Protein AF-A0AA36DKZ3-F1 (afdb_monomer_lite)

InterPro domains:
  IPR028082 Periplasmic binding protein-like I [SSF53822] (2-109)

Secondary structure (DSSP, 8-state):
-GGGHHHHHHHHHHHHHHHHHHHHTT--TT-HHHHHHT--SEEE-SSSEEEB-TTS-B--EEEEEEE-TTS-EEEEEEEES-S---GGGGGG--BTTBPPPPSS-TT---HHHHHHHHHHHHHHHHHHSPPPPPHHHHHHHHHHHHHHHHHHHHHHHHHHHHHHHHHH----HHHHHHHHHHHHHHHHHHHHHHHHHTTHHHHHTHHHHHHHTTSS-HHHHHHHHTSPPEEE-TTS-EEEPP--HHHHHHHHHHHHHHHHHHHHHHHHHHHHHHHHHHHHHHHHHHHHHHHHHHHHHHHHHHHHHHHHHHHHHHHHHHHTSS-TTTHHHHHHHHHHHTTS----------PPPPP----PPPPP-------

pLDDT: mean 83.81, std 18.05, range [43.12, 98.31]

Organism: Cylicocyclus nassatus (NCBI:txid53992)

Foldseek 3Di:
DVPCVQVVQLVVQLQVVLQVVCVVVVHDPPPPVSSQQSSQDWTQGPVGTFGADNNRDTQDWDFDWDAALVRDIDGLDTDRPPVPPDCVSLVRPDPNNDRDPDPADPVGCPVVNVVVVVVVVVVVVVVPDPDQDQLVVLVVVLQVLLLLLQQLVLLVVVLVVVVVVLVVDPDALVVSLVVLVVSLVSLVVSLVSLVVSVCSVVSVVSVVVCCVVVSDPPVVSVVVLPPFDWDQYPVRDTDTGDRDPVVSNVSSVVVNVVSVVVSVVSVVSSVVSVVVNVVVVVVVVVVVVVVVVVVVVVVVVVVVVVVVVVVVVVVVVVVVPPDPPCVVVVVVVVVVVVPPDPPPPPPPPPDPDDPPDPPPPPDPDDPPDDD

Sequence (371 aa):
MAQYATQLYDAMMVYAGVLNKTIASNQNIRDGAFLFNRTKDAYPGALANVIEACDGSRIPYFIVTGVGRSAEPKRLIAHTLIPLYDSQNEIQFASNGRPIPMTVPACGFTEVEKESRLRRELRKLKEAIPPLPSPAKLYDQIIEASTMIMITTEIFDQLKEDSSLFYMSNAPYGELERDTQIFELRTGNCKMRLEFLRRLRLLFSKVPVLIATKAMNENAWNARMERPQYYISRDGQRKPLLTDANLLELIINDHLRFIDEFYMTIQQTRAECLTRERAEREARDVRVFNAIQSIQQTMVEVKDTVSKQKITIKSCAAWTQTYPLERQKVCRAVQTTHQAPLKAKTMQTEAPSPPTLPQMPQMPAQPMLFP

Radius of gyration: 41.8 Å; chains: 1; bounding box: 63×73×135 Å

Structure (mmCIF, N/CA/C/O backbone):
data_AF-A0AA36DKZ3-F1
#
_entry.id   AF-A0AA36DKZ3-F1
#
loop_
_atom_site.group_PDB
_atom_site.id
_atom_site.type_symbol
_atom_site.label_atom_id
_atom_site.label_alt_id
_atom_site.label_comp_id
_atom_site.label_asym_id
_atom_site.label_entity_id
_atom_site.label_seq_id
_atom_site.pdbx_PDB_ins_code
_atom_site.Cartn_x
_atom_site.Cartn_y
_atom_site.Cartn_z
_atom_site.occupancy
_atom_site.B_iso_or_equiv
_atom_site.auth_seq_id
_atom_site.auth_comp_id
_atom_site.auth_asym_id
_atom_site.auth_atom_id
_atom_site.pdbx_PDB_model_num
ATOM 1 N N . MET A 1 1 ? -5.253 21.354 -6.146 1.00 53.16 1 MET A N 1
ATOM 2 C CA . MET A 1 1 ? -3.794 21.153 -5.969 1.00 53.16 1 MET A CA 1
ATOM 3 C C . MET A 1 1 ? -2.959 22.443 -6.007 1.00 53.16 1 MET A C 1
ATOM 5 O O . MET A 1 1 ? -1.838 22.408 -5.527 1.00 53.16 1 MET A O 1
ATOM 9 N N . ALA A 1 2 ? -3.470 23.593 -6.478 1.00 68.44 2 ALA A N 1
ATOM 10 C CA . ALA A 1 2 ? -2.679 24.835 -6.582 1.00 68.44 2 ALA A CA 1
ATOM 11 C C . ALA A 1 2 ? -2.233 25.470 -5.242 1.00 68.44 2 ALA A C 1
ATOM 13 O O . ALA A 1 2 ? -1.302 26.268 -5.230 1.00 68.44 2 ALA A O 1
ATOM 14 N N . GLN A 1 3 ? -2.856 25.111 -4.113 1.00 71.62 3 GLN A N 1
ATOM 15 C CA . GLN A 1 3 ? -2.569 25.719 -2.802 1.00 71.62 3 GLN A CA 1
ATOM 16 C C . GLN A 1 3 ? -1.155 25.427 -2.268 1.00 71.62 3 GLN A C 1
ATOM 18 O O . GLN A 1 3 ? -0.645 26.203 -1.468 1.00 71.62 3 GLN A O 1
ATOM 23 N N . TYR A 1 4 ? -0.506 24.353 -2.731 1.00 86.56 4 TYR A N 1
ATOM 24 C CA . TYR A 1 4 ? 0.845 23.970 -2.299 1.00 86.56 4 TYR A CA 1
ATOM 25 C C . TYR A 1 4 ? 1.942 24.360 -3.296 1.00 86.56 4 TYR A C 1
ATOM 27 O O . TYR A 1 4 ? 3.120 24.143 -3.026 1.00 86.56 4 TYR A O 1
ATOM 35 N N . ALA A 1 5 ? 1.583 24.950 -4.441 1.00 90.38 5 ALA A N 1
ATOM 36 C CA . ALA A 1 5 ? 2.547 25.277 -5.492 1.00 90.38 5 ALA A CA 1
ATOM 37 C C . ALA A 1 5 ? 3.617 26.269 -5.007 1.00 90.38 5 ALA A C 1
ATOM 39 O O . ALA A 1 5 ? 4.801 26.086 -5.279 1.00 90.38 5 ALA A O 1
ATOM 40 N N . THR A 1 6 ? 3.217 27.274 -4.224 1.00 90.81 6 THR A N 1
ATOM 41 C CA . THR A 1 6 ? 4.144 28.243 -3.621 1.00 90.81 6 THR A CA 1
ATOM 42 C C . THR A 1 6 ? 5.056 27.596 -2.583 1.00 90.81 6 THR A C 1
ATOM 44 O O . THR A 1 6 ? 6.233 27.923 -2.526 1.00 90.81 6 THR A O 1
ATOM 47 N N . GLN A 1 7 ? 4.555 26.629 -1.809 1.00 91.25 7 GLN A N 1
ATOM 48 C CA . GLN A 1 7 ? 5.365 25.909 -0.822 1.00 91.25 7 GLN A CA 1
ATOM 49 C C . GLN A 1 7 ? 6.414 25.011 -1.485 1.00 91.25 7 GLN A C 1
ATOM 51 O O . GLN A 1 7 ? 7.541 24.933 -1.007 1.00 91.25 7 GLN A O 1
ATOM 56 N N . LEU A 1 8 ? 6.070 24.368 -2.605 1.00 94.19 8 LEU A N 1
ATOM 57 C CA . LEU A 1 8 ? 7.025 23.568 -3.369 1.00 94.19 8 LEU A CA 1
ATOM 58 C C . LEU A 1 8 ? 8.101 24.443 -4.026 1.00 94.19 8 LEU A C 1
ATOM 60 O O . LEU A 1 8 ? 9.275 24.082 -4.005 1.00 94.19 8 LEU A O 1
ATOM 64 N N . TYR A 1 9 ? 7.715 25.602 -4.570 1.00 95.12 9 TYR A N 1
ATOM 65 C CA . TYR A 1 9 ? 8.667 26.593 -5.078 1.00 95.12 9 TYR A CA 1
ATOM 66 C C . TYR A 1 9 ? 9.637 27.047 -3.978 1.00 95.12 9 TYR A C 1
ATOM 68 O O . TYR A 1 9 ? 10.850 27.001 -4.166 1.00 95.12 9 TYR A O 1
ATOM 76 N N . ASP A 1 10 ? 9.105 27.412 -2.810 1.00 96.19 10 ASP A N 1
ATOM 77 C CA . ASP A 1 10 ? 9.889 27.810 -1.639 1.00 96.19 10 ASP A CA 1
ATOM 78 C C . ASP A 1 10 ? 10.892 26.712 -1.233 1.00 96.19 10 ASP A C 1
ATOM 80 O O . ASP A 1 10 ? 12.067 27.004 -1.016 1.00 96.19 10 ASP A O 1
ATOM 84 N N . ALA A 1 11 ? 10.471 25.442 -1.210 1.00 95.94 11 ALA A N 1
ATOM 85 C CA . ALA A 1 11 ? 11.349 24.313 -0.894 1.00 95.94 11 ALA A CA 1
ATOM 86 C C . ALA A 1 11 ? 12.515 24.169 -1.892 1.00 95.94 11 ALA A C 1
ATOM 88 O O . ALA A 1 11 ? 13.646 23.889 -1.492 1.00 95.94 11 ALA A O 1
ATOM 89 N N . MET A 1 12 ? 12.268 24.412 -3.184 1.00 97.19 12 MET A N 1
ATOM 90 C CA . MET A 1 12 ? 13.321 24.404 -4.206 1.00 97.19 12 MET A CA 1
ATOM 91 C C . MET A 1 12 ? 14.310 25.558 -4.018 1.00 97.19 12 MET A C 1
ATOM 93 O O . MET A 1 12 ? 15.514 25.362 -4.187 1.00 97.19 12 MET A O 1
ATOM 97 N N . MET A 1 13 ? 13.832 26.741 -3.617 1.00 97.69 13 MET A N 1
ATOM 98 C CA . MET A 1 13 ? 14.692 27.892 -3.320 1.00 97.69 13 MET A CA 1
ATOM 99 C C . MET A 1 13 ? 15.578 27.650 -2.094 1.00 97.69 13 MET A C 1
ATOM 101 O O . MET A 1 13 ? 16.771 27.964 -2.131 1.00 97.69 13 MET A O 1
ATOM 105 N N . VAL A 1 14 ? 15.027 27.039 -1.039 1.00 97.31 14 VAL A N 1
ATOM 106 C CA . VAL A 1 14 ? 15.800 26.598 0.132 1.00 97.31 14 VAL A CA 1
ATOM 107 C C . VAL A 1 14 ? 16.878 25.605 -0.304 1.00 97.31 14 VAL A C 1
ATOM 109 O O . VAL A 1 14 ? 18.059 25.830 -0.041 1.00 97.31 14 VAL A O 1
ATOM 112 N N . TYR A 1 15 ? 16.504 24.553 -1.042 1.00 97.31 15 TYR A N 1
ATOM 113 C CA . TYR A 1 15 ? 17.450 23.540 -1.518 1.00 97.31 15 TYR A CA 1
ATOM 114 C C . TYR A 1 15 ? 18.581 24.144 -2.362 1.00 97.31 15 TYR A C 1
ATOM 116 O O . TYR A 1 15 ? 19.754 23.873 -2.104 1.00 97.31 15 TYR A O 1
ATOM 124 N N . ALA A 1 16 ? 18.256 25.014 -3.323 1.00 97.50 16 ALA A N 1
ATOM 125 C CA . ALA A 1 16 ? 19.247 25.696 -4.153 1.00 97.50 16 ALA A CA 1
ATOM 126 C C . ALA A 1 16 ? 20.203 26.569 -3.319 1.00 97.50 16 ALA A C 1
ATOM 128 O O . ALA A 1 16 ? 21.415 26.561 -3.551 1.00 97.50 16 ALA A O 1
ATOM 129 N N . GLY A 1 17 ? 19.685 27.282 -2.313 1.00 97.31 17 GLY A N 1
ATOM 130 C CA . GLY A 1 17 ? 20.494 28.085 -1.397 1.00 97.31 17 GLY A CA 1
ATOM 131 C C . GLY A 1 17 ? 21.454 27.241 -0.555 1.00 97.31 17 GLY A C 1
ATOM 132 O O . GLY A 1 17 ? 22.637 27.575 -0.441 1.00 97.31 17 GLY A O 1
ATOM 133 N N . VAL A 1 18 ? 20.977 26.121 -0.007 1.00 97.38 18 VAL A N 1
ATOM 134 C CA . VAL A 1 18 ? 21.800 25.162 0.750 1.00 97.38 18 VAL A CA 1
ATOM 135 C C . VAL A 1 18 ? 22.873 24.536 -0.143 1.00 97.38 18 VAL A C 1
ATOM 137 O O . VAL A 1 18 ? 24.040 24.453 0.256 1.00 97.38 18 VAL A O 1
ATOM 140 N N . LEU A 1 19 ? 22.514 24.142 -1.367 1.00 97.38 19 LEU A N 1
ATOM 141 C CA . LEU A 1 19 ? 23.438 23.549 -2.329 1.00 97.38 19 LEU A CA 1
ATOM 142 C C . LEU A 1 19 ? 24.560 24.527 -2.694 1.00 97.38 19 LEU A C 1
ATOM 144 O O . LEU A 1 19 ? 25.732 24.160 -2.642 1.00 97.38 19 LEU A O 1
ATOM 148 N N . ASN A 1 20 ? 24.222 25.789 -2.970 1.00 97.38 20 ASN A N 1
ATOM 149 C CA . ASN A 1 20 ? 25.205 26.826 -3.282 1.00 97.38 20 ASN A CA 1
ATOM 150 C C . ASN A 1 20 ? 26.205 27.033 -2.128 1.00 97.38 20 ASN A C 1
ATOM 152 O O . ASN A 1 20 ? 27.417 27.034 -2.337 1.00 97.38 20 ASN A O 1
ATOM 156 N N . LYS A 1 21 ? 25.719 27.108 -0.880 1.00 96.44 21 LYS A N 1
ATOM 157 C CA . LYS A 1 21 ? 26.579 27.203 0.316 1.00 96.44 21 LYS A CA 1
ATOM 158 C C . LYS A 1 21 ? 27.481 25.978 0.494 1.00 96.44 21 LYS A C 1
ATOM 160 O O . LYS A 1 21 ? 28.609 26.108 0.972 1.00 96.44 21 LYS A O 1
ATOM 165 N N . THR A 1 22 ? 26.980 24.796 0.146 1.00 96.38 22 THR A N 1
ATOM 166 C CA . THR A 1 22 ? 27.700 23.518 0.260 1.00 96.38 22 THR A CA 1
ATOM 167 C C . THR A 1 22 ? 28.826 23.433 -0.763 1.00 96.38 22 THR A C 1
ATOM 169 O O . THR A 1 22 ? 29.962 23.139 -0.392 1.00 96.38 22 THR A O 1
ATOM 172 N N . ILE A 1 23 ? 28.540 23.799 -2.017 1.00 96.69 23 ILE A N 1
ATOM 173 C CA . ILE A 1 23 ? 29.531 23.890 -3.098 1.00 96.69 23 ILE A CA 1
ATOM 174 C C . ILE A 1 23 ? 30.603 24.929 -2.752 1.00 96.69 23 ILE A C 1
ATOM 176 O O . ILE A 1 23 ? 31.791 24.629 -2.836 1.00 96.69 23 ILE A O 1
ATOM 180 N N . ALA A 1 24 ? 30.208 26.113 -2.273 1.00 96.56 24 ALA A N 1
ATOM 181 C CA . ALA A 1 24 ? 31.145 27.159 -1.855 1.00 96.56 24 ALA A CA 1
ATOM 182 C C . ALA A 1 24 ? 32.057 26.731 -0.689 1.00 96.56 24 ALA A C 1
ATOM 184 O O . ALA A 1 24 ? 33.155 27.257 -0.535 1.00 96.56 24 ALA A O 1
ATOM 185 N N . SER A 1 25 ? 31.621 25.760 0.121 1.00 96.56 25 SER A N 1
ATOM 186 C CA . SER A 1 25 ? 32.412 25.192 1.222 1.00 96.56 25 SER A CA 1
ATOM 187 C C . SER A 1 25 ? 33.242 23.965 0.804 1.00 96.56 25 SER A C 1
ATOM 189 O O . SER A 1 25 ? 33.857 23.339 1.668 1.00 96.56 25 SER A O 1
ATOM 191 N N . ASN A 1 26 ? 33.239 23.600 -0.486 1.00 96.56 26 ASN A N 1
ATOM 192 C CA . ASN A 1 26 ? 33.869 22.401 -1.049 1.00 96.56 26 ASN A CA 1
ATOM 193 C C . ASN A 1 26 ? 33.461 21.096 -0.332 1.00 96.56 26 ASN A C 1
ATOM 195 O O . ASN A 1 26 ? 34.292 20.231 -0.059 1.00 96.56 26 ASN A O 1
ATOM 199 N N . GLN A 1 27 ? 32.181 20.981 0.029 1.00 97.38 27 GLN A N 1
ATOM 200 C CA . GLN A 1 27 ? 31.632 19.815 0.727 1.00 97.38 27 GLN A CA 1
ATOM 201 C C . GLN A 1 27 ? 30.859 18.902 -0.227 1.00 97.38 27 GLN A C 1
ATOM 203 O O . GLN A 1 27 ? 30.389 19.324 -1.286 1.00 97.38 27 GLN A O 1
ATOM 208 N N . ASN A 1 28 ? 30.718 17.629 0.150 1.00 95.62 28 ASN A N 1
ATOM 209 C CA . ASN A 1 28 ? 30.024 16.640 -0.666 1.00 95.62 28 ASN A CA 1
ATOM 210 C C . ASN A 1 28 ? 28.509 16.903 -0.685 1.00 95.62 28 ASN A C 1
ATOM 212 O O . ASN A 1 28 ? 27.829 16.760 0.326 1.00 95.62 28 ASN A O 1
ATOM 216 N N . ILE A 1 29 ? 27.962 17.200 -1.864 1.00 95.19 29 ILE A N 1
ATOM 217 C CA . ILE A 1 29 ? 26.523 17.437 -2.065 1.00 95.19 29 ILE A CA 1
ATOM 218 C C . ILE A 1 29 ? 25.651 16.187 -1.862 1.00 95.19 29 ILE A C 1
ATOM 220 O O . ILE A 1 29 ? 24.429 16.291 -1.844 1.00 95.19 29 ILE A O 1
ATOM 224 N N . ARG A 1 30 ? 26.253 14.996 -1.745 1.00 95.25 30 ARG A N 1
ATOM 225 C CA . ARG A 1 30 ? 25.545 13.746 -1.430 1.00 95.25 30 ARG A CA 1
ATOM 226 C C . ARG A 1 30 ? 25.406 13.497 0.074 1.00 95.25 30 ARG A C 1
ATOM 228 O O . ARG A 1 30 ? 24.706 12.565 0.456 1.00 95.25 30 ARG A O 1
ATOM 235 N N . ASP A 1 31 ? 26.053 14.299 0.919 1.00 96.44 31 ASP A N 1
ATOM 236 C CA . ASP A 1 31 ? 25.903 14.206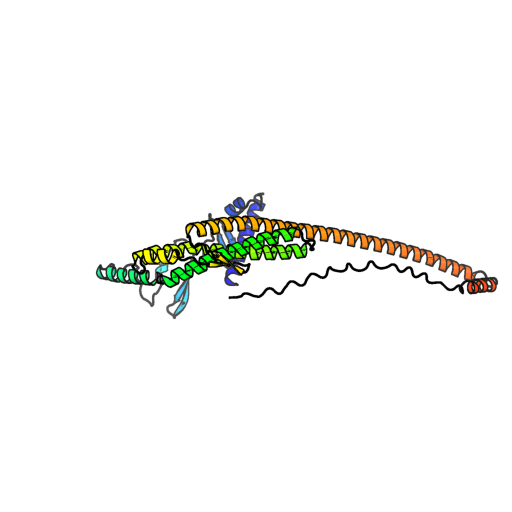 2.371 1.00 96.44 31 ASP A CA 1
ATOM 237 C C . ASP A 1 31 ? 24.611 14.910 2.814 1.00 96.44 31 ASP A C 1
ATOM 239 O O . ASP A 1 31 ? 24.567 16.121 3.050 1.00 96.44 31 ASP A O 1
ATOM 243 N N . GLY A 1 32 ? 23.529 14.134 2.904 1.00 94.62 32 GLY A N 1
ATOM 244 C CA . GLY A 1 32 ? 22.217 14.642 3.300 1.00 94.62 32 GLY A CA 1
ATOM 245 C C . GLY A 1 32 ? 22.192 15.248 4.707 1.00 94.62 32 GLY A C 1
ATOM 246 O O . GLY A 1 32 ? 21.471 16.220 4.926 1.00 94.62 32 GLY A O 1
ATOM 247 N N . ALA A 1 33 ? 23.001 14.738 5.642 1.00 94.62 33 ALA A N 1
ATOM 248 C CA . ALA A 1 33 ? 23.072 15.276 7.000 1.00 94.62 33 ALA A CA 1
ATOM 249 C C . ALA A 1 33 ? 23.752 16.652 7.009 1.00 94.62 33 ALA A C 1
ATOM 251 O O . ALA A 1 33 ? 23.286 17.580 7.675 1.00 94.62 33 ALA A O 1
ATOM 252 N N . PHE A 1 34 ? 24.815 16.811 6.215 1.00 93.44 34 PHE A N 1
ATOM 253 C 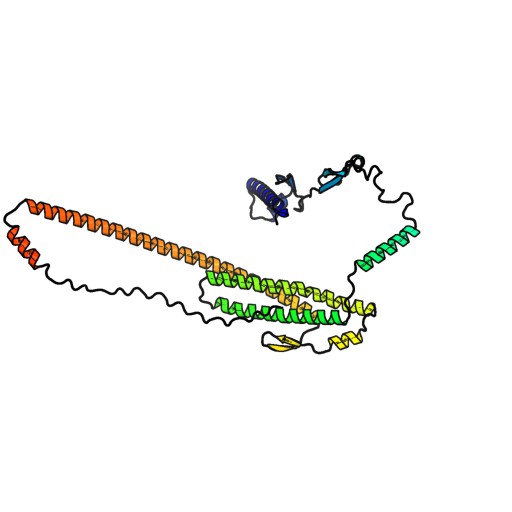CA . PHE A 1 34 ? 25.474 18.100 6.031 1.00 93.44 34 PHE A CA 1
ATOM 254 C C . PHE A 1 34 ? 24.540 19.139 5.396 1.00 93.44 34 PHE A C 1
ATOM 256 O O . PHE A 1 34 ? 24.439 20.264 5.895 1.00 93.44 34 PHE A O 1
ATOM 263 N N . LEU A 1 35 ? 23.825 18.759 4.330 1.00 96.31 35 LEU A N 1
ATOM 264 C CA . LEU A 1 35 ? 22.834 19.625 3.686 1.00 96.31 35 LEU A CA 1
ATOM 265 C C . LEU A 1 35 ? 21.739 20.041 4.674 1.00 96.31 35 LEU A C 1
ATOM 267 O O . LEU A 1 35 ? 21.433 21.227 4.786 1.00 96.31 35 LEU A O 1
ATOM 271 N N . PHE A 1 36 ? 21.193 19.090 5.435 1.00 95.31 36 PHE A N 1
ATOM 272 C CA . PHE A 1 36 ? 20.133 19.357 6.402 1.00 95.31 36 PHE A CA 1
ATOM 273 C C . PHE A 1 36 ? 20.573 20.347 7.490 1.00 95.31 36 PHE A C 1
ATOM 275 O O . PHE A 1 36 ? 19.882 21.331 7.742 1.00 95.31 36 PHE A O 1
ATOM 282 N N . ASN A 1 37 ? 21.768 20.181 8.061 1.00 94.94 37 ASN A N 1
ATOM 283 C CA . ASN A 1 37 ? 22.301 21.089 9.088 1.00 94.94 37 ASN A CA 1
ATOM 284 C C . ASN A 1 37 ? 22.547 22.523 8.584 1.00 94.94 37 ASN A C 1
ATOM 286 O O . ASN A 1 37 ? 22.666 23.457 9.378 1.00 94.94 37 ASN A O 1
ATOM 290 N N . ARG A 1 38 ? 22.629 22.713 7.264 1.00 95.69 38 ARG A N 1
ATOM 291 C CA . ARG A 1 38 ? 22.798 24.014 6.602 1.00 95.69 38 ARG A CA 1
ATOM 292 C C . ARG A 1 38 ? 21.471 24.640 6.170 1.00 95.69 38 ARG A C 1
ATOM 294 O O . ARG A 1 38 ? 21.496 25.749 5.639 1.00 95.69 38 ARG A O 1
ATOM 301 N N . THR A 1 39 ? 20.339 23.970 6.400 1.00 96.50 39 THR A N 1
ATOM 302 C CA . THR A 1 39 ? 19.015 24.501 6.045 1.00 96.50 39 THR A CA 1
ATOM 303 C C . THR A 1 39 ? 18.649 25.724 6.869 1.00 96.50 39 THR A C 1
ATOM 305 O O . THR A 1 39 ? 18.044 26.621 6.306 1.00 96.50 39 THR A O 1
ATOM 308 N N . LYS A 1 40 ? 19.088 25.844 8.127 1.00 96.00 40 LYS A N 1
ATOM 309 C CA . LYS A 1 40 ? 18.806 27.003 8.990 1.00 96.00 40 LYS A CA 1
ATOM 310 C C . LYS A 1 40 ? 19.316 28.326 8.399 1.00 96.00 40 LYS A C 1
ATOM 312 O O . LYS A 1 40 ? 20.488 28.667 8.564 1.00 96.00 40 LYS A O 1
ATOM 317 N N . ASP A 1 41 ? 18.430 29.083 7.759 1.00 96.50 41 ASP A N 1
ATOM 318 C CA . ASP A 1 41 ? 18.651 30.460 7.308 1.00 96.50 41 ASP A CA 1
ATOM 319 C C . ASP A 1 41 ? 17.337 31.085 6.796 1.00 96.50 41 ASP A C 1
ATOM 321 O O . ASP A 1 41 ? 16.282 30.445 6.803 1.00 96.50 41 ASP A O 1
ATOM 325 N N . ALA A 1 42 ? 17.412 32.327 6.319 1.00 96.31 42 ALA A N 1
ATOM 326 C CA . ALA A 1 42 ? 16.387 32.960 5.506 1.00 96.31 42 ALA A CA 1
ATOM 327 C C . ALA A 1 42 ? 16.688 32.796 4.004 1.00 96.31 42 ALA A C 1
ATOM 329 O O . ALA A 1 42 ? 17.778 33.119 3.531 1.00 96.31 42 ALA A O 1
ATOM 330 N N . TYR A 1 43 ? 15.692 32.356 3.238 1.00 96.94 43 TYR A N 1
ATOM 331 C CA . TYR A 1 43 ? 15.760 32.179 1.786 1.00 96.94 43 TYR A CA 1
ATOM 332 C C . TYR A 1 43 ? 14.684 33.019 1.097 1.00 96.94 43 TYR A C 1
ATOM 334 O O . TYR A 1 43 ? 13.602 33.194 1.656 1.00 96.94 43 TYR A O 1
ATOM 342 N N . PRO A 1 44 ? 14.924 33.534 -0.117 1.00 96.38 44 PRO A N 1
ATOM 343 C CA . PRO A 1 44 ? 13.889 34.225 -0.877 1.00 96.38 44 PRO A CA 1
ATOM 344 C C . PRO A 1 44 ? 12.806 33.231 -1.327 1.00 96.38 44 PRO A C 1
ATOM 346 O O . PRO A 1 44 ? 13.097 32.281 -2.052 1.00 96.38 44 PRO A O 1
ATOM 349 N N . GLY A 1 45 ? 11.562 33.451 -0.898 1.00 93.94 45 GLY A N 1
ATOM 350 C CA . GLY A 1 45 ? 10.393 32.670 -1.316 1.00 93.94 45 GLY A CA 1
ATOM 351 C C . GLY A 1 45 ? 9.476 33.432 -2.272 1.00 93.94 45 GLY A C 1
ATOM 352 O O . GLY A 1 45 ? 9.674 34.616 -2.540 1.00 93.94 45 GLY A O 1
ATOM 353 N N . ALA A 1 46 ? 8.441 32.759 -2.777 1.00 92.38 46 ALA A N 1
ATOM 354 C CA . ALA A 1 46 ? 7.497 33.325 -3.747 1.00 92.38 46 ALA A CA 1
ATOM 355 C C . ALA A 1 46 ? 6.652 34.481 -3.183 1.00 92.38 46 ALA A C 1
ATOM 357 O O . ALA A 1 46 ? 6.269 35.387 -3.918 1.00 92.38 46 ALA A O 1
ATOM 358 N N . LEU A 1 47 ? 6.321 34.428 -1.888 1.00 85.69 47 LEU A N 1
ATOM 359 C CA . LEU A 1 47 ? 5.439 35.402 -1.226 1.00 85.69 47 LEU A CA 1
ATOM 360 C C . LEU A 1 47 ? 6.168 36.263 -0.188 1.00 85.69 47 LEU A C 1
ATOM 362 O O . LEU A 1 47 ? 5.788 37.408 0.042 1.00 85.69 47 LEU A O 1
ATOM 366 N N . ALA A 1 48 ? 7.177 35.695 0.467 1.00 89.12 48 ALA A N 1
ATOM 367 C CA . ALA A 1 48 ? 8.017 36.330 1.475 1.00 89.12 48 ALA A CA 1
ATOM 368 C C . ALA A 1 48 ? 9.271 35.470 1.683 1.00 89.12 48 ALA A C 1
ATOM 370 O O . ALA A 1 48 ? 9.355 34.356 1.160 1.00 89.12 48 ALA A O 1
ATOM 371 N N . ASN A 1 49 ? 10.221 35.956 2.482 1.00 93.62 49 ASN A N 1
ATOM 372 C CA . ASN A 1 49 ? 11.354 35.135 2.895 1.00 93.62 49 ASN A CA 1
ATOM 373 C C . ASN A 1 49 ? 10.870 33.884 3.652 1.00 93.62 49 ASN A C 1
ATOM 375 O O . ASN A 1 49 ? 9.982 33.952 4.502 1.00 93.62 49 ASN A O 1
ATOM 379 N N . VAL A 1 50 ? 11.467 32.741 3.337 1.00 93.81 50 VAL A N 1
ATOM 380 C CA . VAL A 1 50 ? 11.283 31.458 4.012 1.00 93.81 50 VAL A CA 1
ATOM 381 C C . VAL A 1 50 ? 12.350 31.366 5.086 1.00 93.81 50 VAL A C 1
ATOM 383 O O . VAL A 1 50 ? 13.533 31.410 4.765 1.00 93.81 50 VAL A O 1
ATOM 386 N N . ILE A 1 51 ? 11.945 31.273 6.348 1.00 94.44 51 ILE A N 1
ATOM 387 C CA . ILE A 1 51 ? 12.880 31.114 7.461 1.00 94.44 51 ILE A CA 1
ATOM 388 C C . ILE A 1 51 ? 12.797 29.668 7.931 1.00 94.44 51 ILE A C 1
ATOM 390 O O . ILE A 1 51 ? 11.735 29.229 8.373 1.00 94.44 51 ILE A O 1
ATOM 394 N N . GLU A 1 52 ? 13.910 28.952 7.839 1.00 95.62 52 GLU A N 1
ATOM 395 C CA . GLU A 1 52 ? 14.042 27.579 8.327 1.00 95.62 52 GLU A CA 1
ATOM 396 C C . GLU A 1 52 ? 14.696 27.576 9.713 1.00 95.62 52 GLU A C 1
ATOM 398 O O . GLU A 1 52 ? 15.714 28.238 9.950 1.00 95.62 52 GLU A O 1
ATOM 403 N N . ALA A 1 53 ? 14.098 26.845 10.650 1.00 92.81 53 ALA A N 1
ATOM 404 C CA . ALA A 1 53 ? 14.619 26.672 11.997 1.00 92.81 53 ALA A CA 1
ATOM 405 C C . ALA A 1 53 ? 15.762 25.638 12.039 1.00 92.81 53 ALA A C 1
ATOM 407 O O . ALA A 1 53 ? 16.067 24.957 11.062 1.00 92.81 53 ALA A O 1
ATOM 408 N N . CYS A 1 54 ? 16.430 25.525 13.194 1.00 90.62 54 CYS A N 1
ATOM 409 C CA . CYS A 1 54 ? 17.546 24.587 13.385 1.00 90.62 54 CYS A CA 1
ATOM 410 C C . CYS A 1 54 ? 17.158 23.114 13.174 1.00 90.62 54 CYS A C 1
ATOM 412 O O . CYS A 1 54 ? 18.030 22.296 12.914 1.00 90.62 54 CYS A O 1
ATOM 414 N N . ASP A 1 55 ? 15.882 22.779 13.350 1.00 93.00 55 ASP A N 1
ATOM 415 C CA . ASP A 1 55 ? 15.329 21.431 13.210 1.00 93.00 55 ASP A CA 1
ATOM 416 C C . ASP A 1 55 ? 14.788 21.151 11.797 1.00 93.00 55 ASP A C 1
ATOM 418 O O . ASP A 1 55 ? 14.131 20.133 11.589 1.00 93.00 55 ASP A O 1
ATOM 422 N N . GLY A 1 56 ? 15.036 22.049 10.836 1.00 91.19 56 GLY A N 1
ATOM 423 C CA . GLY A 1 56 ? 14.561 21.938 9.455 1.00 91.19 56 GLY A CA 1
ATOM 424 C C . GLY A 1 56 ? 13.065 22.203 9.282 1.00 91.19 56 GLY A C 1
ATOM 425 O O . GLY A 1 56 ? 12.511 21.889 8.228 1.00 91.19 56 GLY A O 1
ATOM 426 N N . SER A 1 57 ? 12.393 22.733 10.310 1.00 92.50 57 SER A N 1
ATOM 427 C CA . SER A 1 57 ? 11.010 23.178 10.197 1.00 92.50 57 SER A CA 1
ATOM 428 C C . SER A 1 57 ? 10.929 24.627 9.712 1.00 92.50 57 SER A C 1
ATOM 430 O O . SER A 1 57 ? 11.618 25.525 10.208 1.00 92.50 57 SER A O 1
ATOM 432 N N . ARG A 1 58 ? 10.013 24.883 8.773 1.00 91.69 58 ARG A N 1
ATOM 433 C CA . ARG A 1 58 ? 9.701 26.244 8.335 1.00 91.69 58 ARG A CA 1
ATOM 434 C C . ARG A 1 58 ? 9.014 26.990 9.468 1.00 91.69 58 ARG A C 1
ATOM 436 O O . ARG A 1 58 ? 7.969 26.550 9.944 1.00 91.69 58 ARG A O 1
ATOM 443 N N . ILE A 1 59 ? 9.515 28.171 9.818 1.00 88.19 59 ILE A N 1
ATOM 444 C CA .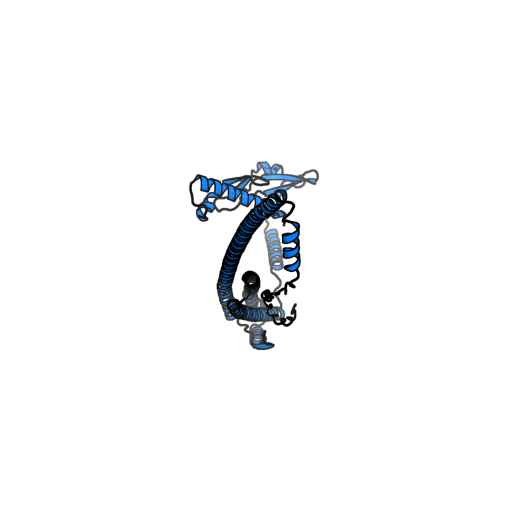 ILE A 1 59 ? 8.832 29.073 10.747 1.00 88.19 59 ILE A CA 1
ATOM 445 C C . ILE A 1 59 ? 7.620 29.680 10.019 1.00 88.19 59 ILE A C 1
ATOM 447 O O . ILE A 1 59 ? 7.791 30.442 9.059 1.00 88.19 59 ILE A O 1
ATOM 451 N N . PRO A 1 60 ? 6.381 29.349 10.423 1.00 83.69 60 PRO A N 1
ATOM 452 C CA . PRO A 1 60 ? 5.195 29.812 9.721 1.00 83.69 60 PRO A CA 1
ATOM 453 C C . PRO A 1 60 ? 4.942 31.305 9.959 1.00 83.69 60 PRO A C 1
ATOM 455 O O . PRO A 1 60 ? 5.136 31.844 11.052 1.00 83.69 60 PRO A O 1
ATOM 458 N N . TYR A 1 61 ? 4.421 31.960 8.924 1.00 78.06 61 TYR A N 1
ATOM 459 C CA . TYR A 1 61 ? 3.831 33.288 9.030 1.00 78.06 61 TYR A CA 1
ATOM 460 C C . TYR A 1 61 ? 2.325 33.142 9.174 1.00 78.06 61 TYR A C 1
ATOM 462 O O . TYR A 1 61 ? 1.671 32.551 8.314 1.00 78.06 61 TYR A O 1
ATOM 470 N N . PHE A 1 62 ? 1.771 33.719 10.234 1.00 76.38 62 PHE A N 1
ATOM 471 C CA . PHE A 1 62 ? 0.329 33.789 10.402 1.00 76.38 62 PHE A CA 1
ATOM 472 C C . PHE A 1 62 ? -0.150 35.199 10.097 1.00 76.38 62 PHE A C 1
ATOM 474 O O . PHE A 1 62 ? 0.500 36.199 10.408 1.00 76.38 62 PHE A O 1
ATOM 481 N N . ILE A 1 63 ? -1.314 35.271 9.465 1.00 75.56 63 ILE A N 1
ATOM 482 C CA . ILE A 1 63 ? -2.011 36.523 9.229 1.00 75.56 63 ILE A CA 1
ATOM 483 C C . ILE A 1 63 ? -3.289 36.458 10.042 1.00 75.56 63 ILE A C 1
ATOM 485 O O . ILE A 1 63 ? -4.148 35.619 9.782 1.00 75.56 63 ILE A O 1
ATOM 489 N N . VAL A 1 64 ? -3.416 37.354 11.015 1.00 76.81 64 VAL A N 1
ATOM 490 C CA . VAL A 1 64 ? -4.672 37.515 11.741 1.00 76.81 64 VAL A CA 1
ATOM 491 C C . VAL A 1 64 ? -5.495 38.558 10.999 1.00 76.81 64 VAL A C 1
ATOM 493 O O . VAL A 1 64 ? -5.144 39.741 10.952 1.00 76.81 64 VAL A O 1
ATOM 496 N N . THR A 1 65 ? -6.579 38.110 10.376 1.00 75.56 65 THR A N 1
ATOM 497 C CA . THR A 1 65 ? -7.597 38.978 9.780 1.00 75.56 65 THR A CA 1
ATOM 498 C C . THR A 1 65 ? -8.761 39.117 10.744 1.00 75.56 65 THR A C 1
ATOM 500 O O . THR A 1 65 ? -9.230 38.122 11.294 1.00 75.56 65 THR A O 1
ATOM 503 N N . GLY A 1 66 ? -9.250 40.336 10.922 1.00 76.31 66 GLY A N 1
ATOM 504 C CA . GLY A 1 66 ? -10.483 40.593 11.650 1.00 76.31 66 GLY A CA 1
ATOM 505 C C . GLY A 1 66 ? -11.388 41.528 10.871 1.00 76.31 66 GLY A C 1
ATOM 506 O O . GLY A 1 66 ? -11.136 41.840 9.708 1.00 76.31 66 GLY A O 1
ATOM 507 N N . VAL A 1 67 ? -12.452 41.969 11.525 1.00 75.25 67 VAL A N 1
ATOM 508 C CA . VAL A 1 67 ? -13.442 42.867 10.940 1.00 75.25 67 VAL A CA 1
ATOM 509 C C . VAL A 1 67 ? -13.213 44.269 11.502 1.00 75.25 67 VAL A C 1
ATOM 511 O O . VAL A 1 67 ? -13.152 44.455 12.716 1.00 75.25 67 VAL A O 1
ATOM 514 N N . GLY A 1 68 ? -13.024 45.251 10.620 1.00 71.06 68 GLY A N 1
ATOM 515 C CA . GLY A 1 68 ? -12.884 46.658 10.991 1.00 71.06 68 GLY A CA 1
ATOM 516 C C . GLY A 1 68 ? -14.200 47.269 11.485 1.00 71.06 68 GLY A C 1
ATOM 517 O O . GLY A 1 68 ? -15.266 46.665 11.389 1.00 71.06 68 GLY A O 1
ATOM 518 N N . ARG A 1 69 ? -14.154 48.516 11.979 1.00 73.12 69 ARG A N 1
ATOM 519 C CA . ARG A 1 69 ? -15.356 49.246 12.450 1.00 73.12 69 ARG A CA 1
ATOM 520 C C . ARG A 1 69 ? -16.432 49.418 11.365 1.00 73.12 69 ARG A C 1
ATOM 522 O O . ARG A 1 69 ? -17.604 49.544 11.689 1.00 73.12 69 ARG A O 1
ATOM 529 N N . SER A 1 70 ? -16.022 49.414 10.101 1.00 79.62 70 SER A N 1
ATOM 530 C CA . SER A 1 70 ? -16.839 49.493 8.882 1.00 79.62 70 SER A CA 1
ATOM 531 C C . SER A 1 70 ? -17.403 48.139 8.423 1.00 79.62 70 SER A C 1
ATOM 533 O O . SER A 1 70 ? -17.981 48.063 7.345 1.00 79.62 70 SER A O 1
ATOM 535 N N . ALA A 1 71 ? -17.224 47.067 9.203 1.00 75.62 71 ALA A N 1
ATOM 536 C CA . ALA A 1 71 ? -17.533 45.686 8.825 1.00 75.62 71 ALA A CA 1
ATOM 537 C C . ALA A 1 71 ? -16.690 45.108 7.664 1.00 75.62 71 ALA A C 1
ATOM 539 O O . ALA A 1 71 ? -16.958 44.002 7.197 1.00 75.62 71 ALA A O 1
ATOM 540 N N . GLU A 1 72 ? -15.638 45.804 7.222 1.00 81.75 72 GLU A N 1
ATOM 541 C CA . GLU A 1 72 ? -14.738 45.311 6.175 1.00 81.75 72 GLU A CA 1
ATOM 542 C C . GLU A 1 72 ? -13.630 44.398 6.742 1.00 81.75 72 GLU A C 1
ATOM 544 O O . GLU A 1 72 ? -13.172 44.605 7.874 1.00 81.75 72 GLU A O 1
ATOM 549 N N . PRO A 1 73 ? -13.164 43.388 5.987 1.00 78.06 73 PRO A N 1
ATOM 550 C CA . PRO A 1 73 ? -12.044 42.557 6.407 1.00 78.06 73 PRO A CA 1
ATOM 551 C C . PRO A 1 73 ? -10.759 43.392 6.455 1.00 78.06 73 PRO A C 1
ATOM 553 O O . PRO A 1 73 ? -10.293 43.909 5.441 1.00 78.06 73 PRO A O 1
ATOM 556 N N . LYS A 1 74 ? -10.155 43.498 7.639 1.00 79.00 74 LYS A N 1
ATOM 557 C CA . LYS A 1 74 ? -8.904 44.223 7.864 1.00 79.00 74 LYS A CA 1
ATOM 558 C C . LYS A 1 74 ? -7.825 43.263 8.350 1.00 79.00 74 LYS A C 1
ATOM 560 O O . LYS A 1 74 ? -8.026 42.485 9.283 1.00 79.00 74 LYS A O 1
ATOM 565 N N . ARG A 1 75 ? -6.652 43.324 7.718 1.00 76.12 75 ARG A N 1
ATOM 566 C CA . ARG A 1 75 ? -5.451 42.622 8.185 1.00 76.12 75 ARG A CA 1
ATOM 567 C C . ARG A 1 75 ? -4.970 43.320 9.456 1.00 76.12 75 ARG A C 1
ATOM 569 O O . ARG A 1 75 ? -4.579 44.481 9.391 1.00 76.12 75 ARG A O 1
ATOM 576 N N . LEU A 1 76 ? -5.067 42.639 10.595 1.00 66.75 76 LEU A N 1
ATOM 577 C CA . LEU A 1 76 ? -4.800 43.242 11.902 1.00 66.75 76 LEU A CA 1
ATOM 578 C C . LEU A 1 76 ? -3.320 43.145 12.259 1.00 66.75 76 LEU A C 1
ATOM 580 O O . LEU A 1 76 ? -2.733 44.125 12.697 1.00 66.75 76 LEU A O 1
ATOM 584 N N . ILE A 1 77 ? -2.705 41.982 12.030 1.00 65.56 77 ILE A N 1
ATOM 585 C CA . ILE A 1 77 ? -1.294 41.738 12.337 1.00 65.56 77 ILE A CA 1
ATOM 586 C C . ILE A 1 77 ? -0.695 40.811 11.272 1.00 65.56 77 ILE A C 1
ATOM 588 O O . ILE A 1 77 ? -1.288 39.798 10.893 1.00 65.56 77 ILE A O 1
ATOM 592 N N . ALA A 1 78 ? 0.497 41.166 10.791 1.00 55.34 78 ALA A N 1
ATOM 593 C CA . ALA A 1 78 ? 1.356 40.323 9.967 1.00 55.34 78 ALA A CA 1
ATOM 594 C C . ALA A 1 78 ? 2.675 40.102 10.711 1.00 55.34 78 ALA A C 1
ATOM 596 O O . ALA A 1 78 ? 3.616 40.862 10.518 1.00 55.34 78 ALA A O 1
ATOM 597 N N . HIS A 1 79 ? 2.722 39.119 11.606 1.00 57.88 79 HIS A N 1
ATOM 598 C CA . HIS A 1 79 ? 3.940 38.809 12.352 1.00 57.88 79 HIS A CA 1
ATOM 599 C C . HIS A 1 79 ? 4.261 37.323 12.219 1.00 57.88 79 HIS A C 1
ATOM 601 O O . HIS A 1 79 ? 3.376 36.465 12.247 1.00 57.88 79 HIS A O 1
ATOM 607 N N . THR A 1 80 ? 5.549 37.028 12.059 1.00 55.84 80 THR A N 1
ATOM 608 C CA . THR A 1 80 ? 6.111 35.711 12.360 1.00 55.84 80 THR A CA 1
ATOM 609 C C . THR A 1 80 ? 5.750 35.395 13.806 1.00 55.84 80 THR A C 1
ATOM 611 O O . THR A 1 80 ? 5.857 36.290 14.645 1.00 55.84 80 THR A O 1
ATOM 614 N N . LEU A 1 81 ? 5.317 34.171 14.121 1.00 52.03 81 LEU A N 1
ATOM 615 C CA . LEU A 1 81 ? 4.951 33.780 15.490 1.00 52.03 81 LEU A CA 1
ATOM 616 C C . LEU A 1 81 ? 6.206 33.606 16.362 1.00 52.03 81 LEU A C 1
ATOM 618 O O . LEU A 1 81 ? 6.483 32.545 16.903 1.00 52.03 81 LEU A O 1
ATOM 622 N N . ILE A 1 82 ? 7.003 34.663 16.466 1.00 51.75 82 ILE A N 1
ATOM 623 C CA . ILE A 1 82 ? 7.844 34.914 17.622 1.00 51.75 82 ILE A CA 1
ATOM 624 C C . ILE A 1 82 ? 6.862 35.437 18.681 1.00 51.75 82 ILE A C 1
ATOM 626 O O . ILE A 1 82 ? 6.033 36.286 18.342 1.00 51.75 82 ILE A O 1
ATOM 630 N N . PRO A 1 83 ? 6.894 34.962 19.936 1.00 46.25 83 PRO A N 1
ATOM 631 C CA . PRO A 1 83 ? 6.006 35.421 21.003 1.00 46.25 83 PRO A CA 1
ATOM 632 C C . PRO A 1 83 ? 6.388 36.837 21.477 1.00 46.25 83 PRO A C 1
ATOM 634 O O . PRO A 1 83 ? 6.570 37.086 22.660 1.00 46.25 83 PRO A O 1
ATOM 637 N N . LEU A 1 84 ? 6.527 37.779 20.547 1.00 46.06 84 LEU A N 1
ATOM 638 C CA . LEU A 1 84 ? 6.591 39.216 20.787 1.00 46.06 84 LEU A CA 1
ATOM 639 C C . LEU A 1 84 ? 5.199 39.798 20.543 1.00 46.06 84 LEU A C 1
ATOM 641 O O . LEU A 1 84 ? 5.006 40.726 19.760 1.00 46.06 84 LEU A O 1
ATOM 645 N N . TYR A 1 85 ? 4.201 39.183 21.171 1.00 52.50 85 TYR A N 1
ATOM 646 C CA . TYR A 1 85 ? 2.892 39.792 21.273 1.00 52.50 85 TYR A CA 1
ATOM 647 C C . TYR A 1 85 ? 3.006 40.955 22.258 1.00 52.50 85 TYR A C 1
ATOM 649 O O . TYR A 1 85 ? 3.061 40.749 23.468 1.00 52.50 85 TYR A O 1
ATOM 657 N N . ASP A 1 86 ? 3.125 42.168 21.729 1.00 59.25 86 ASP A N 1
ATOM 658 C CA . ASP A 1 86 ? 3.104 43.386 22.532 1.00 59.25 86 ASP A CA 1
ATOM 659 C C . ASP A 1 86 ? 1.648 43.770 22.830 1.00 59.25 86 ASP A C 1
ATOM 661 O O . ASP A 1 86 ? 0.833 43.909 21.910 1.00 59.25 86 ASP A O 1
ATOM 665 N N . SER A 1 87 ? 1.326 43.959 24.111 1.00 59.66 87 SER A N 1
ATOM 666 C CA . SER A 1 87 ? 0.008 44.397 24.578 1.00 59.66 87 SER A CA 1
ATOM 667 C C . SER A 1 87 ? -0.388 45.767 24.018 1.00 59.66 87 SER A C 1
ATOM 669 O O . SER A 1 87 ? -1.572 46.087 23.954 1.00 59.66 87 SER A O 1
ATOM 671 N N . GLN A 1 88 ? 0.558 46.562 23.507 1.00 63.34 88 GLN A N 1
ATOM 672 C CA . GLN A 1 88 ? 0.233 47.797 22.787 1.00 63.34 88 GLN A CA 1
ATOM 673 C C . GLN A 1 88 ? -0.557 47.549 21.487 1.00 63.34 88 GLN A C 1
ATOM 675 O O . GLN A 1 88 ? -1.356 48.396 21.080 1.00 63.34 88 GLN A O 1
ATOM 680 N N . ASN A 1 89 ? -0.410 46.373 20.863 1.00 63.72 89 ASN A N 1
ATOM 681 C CA . ASN A 1 89 ? -1.159 46.004 19.659 1.00 63.72 89 ASN A CA 1
ATOM 682 C C . ASN A 1 89 ? -2.602 45.548 19.961 1.00 63.72 89 ASN A C 1
ATOM 684 O O . ASN A 1 89 ? -3.429 45.519 19.046 1.00 63.72 89 ASN A O 1
ATOM 688 N N . GLU A 1 90 ? -2.944 45.245 21.223 1.00 60.75 90 GLU A N 1
ATOM 689 C CA . GLU A 1 90 ? -4.304 44.851 21.636 1.00 60.75 90 GLU A CA 1
ATOM 690 C C . GLU A 1 90 ? -5.334 45.969 21.439 1.00 60.75 90 GLU A C 1
ATOM 692 O O . GLU A 1 90 ? -6.498 45.693 21.150 1.00 60.75 90 GLU A O 1
ATOM 697 N N . ILE A 1 91 ? -4.912 47.236 21.515 1.00 61.44 91 ILE A N 1
ATOM 698 C CA . ILE A 1 91 ? -5.803 48.409 21.440 1.00 61.44 91 ILE A CA 1
ATOM 699 C C . ILE A 1 91 ? -6.546 48.478 20.089 1.00 61.44 91 ILE A C 1
ATOM 701 O O . ILE A 1 91 ? -7.626 49.065 19.991 1.00 61.44 91 ILE A O 1
ATOM 705 N N . GLN A 1 92 ? -6.011 47.845 19.039 1.00 59.41 92 GLN A N 1
ATOM 706 C CA . GLN A 1 92 ? -6.639 47.817 17.714 1.00 59.41 92 GLN A CA 1
ATOM 707 C C . GLN A 1 92 ? -7.687 46.704 17.541 1.00 59.41 92 GLN A C 1
ATOM 709 O O . GLN A 1 92 ? -8.474 46.756 16.591 1.00 59.41 92 GLN A O 1
ATOM 714 N N . PHE A 1 93 ? -7.750 45.726 18.449 1.00 60.81 93 PHE A N 1
ATOM 715 C CA . PHE A 1 93 ? -8.735 44.645 18.405 1.00 60.81 93 PHE A CA 1
ATOM 716 C C . PHE A 1 93 ? -10.052 45.104 19.037 1.00 60.81 93 PHE A C 1
ATOM 718 O O . PHE A 1 93 ? -10.359 44.829 20.194 1.00 60.81 93 PHE A O 1
ATOM 725 N N . ALA A 1 94 ? -10.861 45.827 18.266 1.00 56.97 94 ALA A N 1
ATOM 726 C CA . ALA A 1 94 ? -12.199 46.205 18.698 1.00 56.97 94 ALA A CA 1
ATOM 727 C C . ALA A 1 94 ? -13.184 45.046 18.470 1.00 56.97 94 ALA A C 1
ATOM 729 O O . ALA A 1 94 ? -13.531 44.737 17.333 1.00 56.97 94 ALA A O 1
ATOM 730 N N . SER A 1 95 ? -13.711 44.459 19.546 1.00 56.06 95 SER A N 1
ATOM 731 C CA . SER A 1 95 ? -14.913 43.620 19.471 1.00 56.06 95 SER A CA 1
ATOM 732 C C . SER A 1 95 ? -16.142 44.532 19.487 1.00 56.06 95 SER A C 1
ATOM 734 O O . SER A 1 95 ? -16.655 44.872 20.551 1.00 56.06 95 SER A O 1
ATOM 736 N N . ASN A 1 96 ? -16.571 45.033 18.322 1.00 61.50 96 ASN A N 1
ATOM 737 C CA . ASN A 1 96 ? -17.717 45.953 18.196 1.00 61.50 96 ASN A CA 1
ATOM 738 C C . ASN A 1 96 ? -17.642 47.183 19.133 1.00 61.50 96 ASN A C 1
ATOM 740 O O . ASN A 1 96 ? -18.640 47.592 19.724 1.00 61.50 96 ASN A O 1
ATOM 744 N N . GLY A 1 97 ? -16.443 47.746 19.321 1.00 61.41 97 GLY A N 1
ATOM 745 C CA . GLY A 1 97 ? -16.220 48.890 20.217 1.00 61.41 97 GLY A CA 1
ATOM 746 C C . GLY A 1 97 ? -16.204 48.555 21.715 1.00 61.41 97 GLY A C 1
ATOM 747 O O . GLY A 1 97 ? -16.155 49.470 22.532 1.00 61.41 97 GLY A O 1
ATOM 748 N N . ARG A 1 98 ? -16.228 47.270 22.089 1.00 65.75 98 ARG A N 1
ATOM 749 C CA . ARG A 1 98 ? -16.073 46.797 23.471 1.00 65.75 98 ARG A CA 1
ATOM 750 C C . ARG A 1 98 ? -14.634 46.325 23.727 1.00 65.75 98 ARG A C 1
ATOM 752 O O . ARG A 1 98 ? -13.992 45.846 22.786 1.00 65.75 98 ARG A O 1
ATOM 759 N N . PRO A 1 99 ? -14.133 46.436 24.975 1.00 67.75 99 PRO A N 1
ATOM 760 C CA . PRO A 1 99 ? -12.856 45.839 25.357 1.00 67.75 99 PRO A CA 1
ATOM 761 C C . PRO A 1 99 ? -12.871 44.328 25.099 1.00 67.75 99 PRO A C 1
ATOM 763 O O . PRO A 1 99 ? -13.926 43.688 25.163 1.00 67.75 99 PRO A O 1
ATOM 766 N N . ILE A 1 100 ? -11.698 43.770 24.791 1.00 68.31 100 ILE A N 1
ATOM 767 C CA . ILE A 1 100 ? -11.516 42.332 24.574 1.00 68.31 100 ILE A CA 1
ATOM 768 C C . ILE A 1 100 ? -12.036 41.595 25.820 1.00 68.31 100 ILE A C 1
ATOM 770 O O . ILE A 1 100 ? -11.667 41.969 26.938 1.00 68.31 100 ILE A O 1
ATOM 774 N N . PRO A 1 101 ? -12.918 40.588 25.675 1.00 70.69 101 PRO A N 1
ATOM 775 C CA . PRO A 1 101 ? -13.377 39.821 26.822 1.00 70.69 101 PRO A CA 1
ATOM 776 C C . PRO A 1 101 ? -12.172 39.174 27.507 1.00 70.69 101 PRO A C 1
ATOM 778 O O . PRO A 1 101 ? -11.395 38.467 26.867 1.00 70.69 101 PRO A O 1
ATOM 781 N N . MET A 1 102 ? -12.021 39.423 28.809 1.00 71.62 102 MET A N 1
ATOM 782 C CA . MET A 1 102 ? -10.977 38.778 29.601 1.00 71.62 102 MET A CA 1
ATOM 783 C C . MET A 1 102 ? -11.145 37.256 29.534 1.00 71.62 102 MET A C 1
ATOM 785 O O . MET A 1 102 ? -12.261 36.738 29.602 1.00 71.62 102 MET A O 1
ATOM 789 N N . THR A 1 103 ? -10.029 36.532 29.431 1.00 70.31 103 THR A N 1
ATOM 790 C CA . THR A 1 103 ? -10.004 35.058 29.431 1.00 70.31 103 THR A CA 1
ATOM 791 C C . THR A 1 103 ? -10.565 34.458 30.723 1.00 70.31 103 THR A C 1
ATOM 793 O O . THR A 1 103 ? -11.034 33.318 30.724 1.00 70.31 103 THR A O 1
ATOM 796 N N . VAL A 1 104 ? -10.569 35.236 31.809 1.00 63.00 104 VAL A N 1
ATOM 797 C CA . VAL A 1 104 ? -11.200 34.911 33.088 1.00 63.00 104 VAL A CA 1
ATOM 798 C C . VAL A 1 104 ? -12.192 36.028 33.442 1.00 63.00 104 VAL A C 1
ATOM 800 O O . VAL A 1 104 ? -11.803 37.197 33.447 1.00 63.00 104 VAL A O 1
ATOM 803 N N . PRO A 1 105 ? -13.466 35.713 33.739 1.00 71.00 105 PRO A N 1
ATOM 804 C CA . PRO A 1 105 ? -14.426 36.703 34.220 1.00 71.00 105 PRO A CA 1
ATOM 805 C C . PRO A 1 105 ? -13.937 37.383 35.505 1.00 71.00 105 PRO A C 1
ATOM 807 O O . PRO A 1 105 ? -13.313 36.741 36.348 1.00 71.00 105 PRO A O 1
ATOM 810 N N . ALA A 1 106 ? -14.278 38.660 35.700 1.00 70.12 106 ALA A N 1
ATOM 811 C CA . ALA A 1 106 ? -13.872 39.423 36.886 1.00 70.12 106 ALA A CA 1
ATOM 812 C C . ALA A 1 106 ? -14.361 38.808 38.217 1.00 70.12 106 ALA A C 1
ATOM 814 O O . ALA A 1 106 ? -13.742 39.011 39.255 1.00 70.12 106 ALA A O 1
ATOM 815 N N . CYS A 1 107 ? -15.448 38.031 38.190 1.00 67.62 107 CYS A N 1
ATOM 816 C CA . CYS A 1 107 ? -15.992 37.309 39.344 1.00 67.62 107 CYS A CA 1
ATOM 817 C C . CYS A 1 107 ? -15.333 35.941 39.603 1.00 67.62 107 CYS A C 1
ATOM 819 O O . CYS A 1 107 ? -15.763 35.214 40.498 1.00 67.62 107 CYS A O 1
ATOM 821 N N . GLY A 1 108 ? -14.308 35.567 38.827 1.00 61.50 108 GLY A N 1
ATOM 822 C CA . GLY A 1 108 ? -13.833 34.189 38.762 1.00 61.50 108 GLY A CA 1
ATOM 823 C C . GLY A 1 108 ? -14.908 33.254 38.196 1.00 61.50 108 GLY A C 1
ATOM 824 O O . GLY A 1 108 ? -16.051 33.642 37.971 1.00 61.50 108 GLY A O 1
ATOM 825 N N . PHE A 1 109 ? -14.557 31.996 37.943 1.00 60.22 109 PHE A N 1
ATOM 826 C CA . PHE A 1 109 ? -15.582 30.983 37.689 1.00 60.22 109 PHE A CA 1
ATOM 827 C C . PHE A 1 109 ? -16.184 30.603 39.045 1.00 60.22 109 PHE A C 1
ATOM 829 O O . PHE A 1 109 ? -15.536 29.891 39.818 1.00 60.22 109 PHE A O 1
ATOM 836 N N . THR A 1 110 ? -17.378 31.105 39.364 1.00 68.81 110 THR A N 1
ATOM 837 C CA . THR A 1 110 ? -18.099 30.726 40.594 1.00 68.81 110 THR A CA 1
ATOM 838 C C . THR A 1 110 ? -18.323 29.205 40.627 1.00 68.81 110 THR A C 1
ATOM 840 O O . THR A 1 110 ? -18.350 28.558 39.580 1.00 68.81 110 THR A O 1
ATOM 843 N N . GLU A 1 111 ? -18.465 28.576 41.800 1.00 67.56 111 GLU A N 1
ATOM 844 C CA . GLU A 1 111 ? -18.614 27.106 41.885 1.00 67.56 111 GLU A CA 1
ATOM 845 C C . GLU A 1 111 ? -19.821 26.568 41.093 1.00 67.56 111 GLU A C 1
ATOM 847 O O . GLU A 1 111 ? -19.735 25.511 40.468 1.00 67.56 111 GLU A O 1
ATOM 852 N N . VAL A 1 112 ? -20.901 27.349 41.008 1.00 73.88 112 VAL A N 1
ATOM 853 C CA . VAL A 1 112 ? -22.093 27.034 40.199 1.00 73.88 112 VAL A CA 1
ATOM 854 C C . VAL A 1 112 ? -21.789 27.087 38.694 1.00 73.88 112 VAL A C 1
ATOM 856 O O . VAL A 1 112 ? -22.262 26.252 37.911 1.00 73.88 112 VAL A O 1
ATOM 859 N N . GLU A 1 113 ? -20.951 28.033 38.265 1.00 71.62 113 GLU A N 1
ATOM 860 C CA . GLU A 1 113 ? -20.460 28.101 36.887 1.00 71.62 113 GLU A CA 1
ATOM 861 C C . GLU A 1 113 ? -19.461 26.983 36.587 1.00 71.62 113 GLU A C 1
ATOM 863 O O . GLU A 1 113 ? -19.487 26.447 35.479 1.00 71.62 113 GLU A O 1
ATOM 868 N N . LYS A 1 114 ? -18.632 26.575 37.560 1.00 79.88 114 LYS A N 1
ATOM 869 C CA . LYS A 1 114 ? -17.733 25.418 37.432 1.00 79.88 114 LYS A CA 1
ATOM 870 C C . LYS A 1 114 ? -18.518 24.127 37.238 1.00 79.88 114 LYS A C 1
ATOM 872 O O . LYS A 1 114 ? -18.197 23.378 36.320 1.00 79.88 114 LYS A O 1
ATOM 877 N N . GLU A 1 115 ? -19.571 23.880 38.015 1.00 84.50 115 GLU A N 1
ATOM 878 C CA . GLU A 1 115 ? -20.408 22.689 37.832 1.00 84.50 115 GLU A CA 1
ATOM 879 C C . GLU A 1 115 ? -21.131 22.715 36.478 1.00 84.50 115 GLU A C 1
ATOM 881 O O . GLU A 1 115 ? -21.116 21.735 35.729 1.00 84.50 115 GLU A O 1
ATOM 886 N N . SER A 1 116 ? -21.712 23.860 36.111 1.00 84.00 116 SER A N 1
ATOM 887 C CA . SER A 1 116 ? -22.362 24.035 34.809 1.00 84.00 116 SER A CA 1
ATOM 888 C C . SER A 1 116 ? -21.384 23.831 33.650 1.00 84.00 116 SER A C 1
ATOM 890 O O . SER A 1 116 ? -21.735 23.216 32.639 1.00 84.00 116 SER A O 1
ATOM 892 N N . ARG A 1 117 ? -20.145 24.312 33.792 1.00 83.56 117 ARG A N 1
ATOM 893 C CA . ARG A 1 117 ? -19.064 24.117 32.825 1.00 83.56 117 ARG A CA 1
ATOM 894 C C . ARG A 1 117 ? -18.649 22.653 32.747 1.00 83.56 117 ARG A C 1
ATOM 896 O O . ARG A 1 117 ? -18.630 22.122 31.644 1.00 83.56 117 ARG A O 1
ATOM 903 N N . LEU A 1 118 ? -18.426 21.981 33.876 1.00 89.38 118 LEU A N 1
ATOM 904 C CA . LEU A 1 118 ? -18.090 20.555 33.926 1.00 89.38 118 LEU A CA 1
ATOM 905 C C . LEU A 1 118 ? -19.195 19.686 33.320 1.00 89.38 118 LEU A C 1
ATOM 907 O O . LEU A 1 118 ? -18.901 18.776 32.556 1.00 89.38 118 LEU A O 1
ATOM 911 N N . ARG A 1 119 ? -20.476 19.985 33.568 1.00 90.12 119 ARG A N 1
ATOM 912 C CA . ARG A 1 119 ? -21.598 19.279 32.922 1.00 90.12 119 ARG A CA 1
ATOM 913 C C . ARG A 1 119 ? -21.616 19.492 31.407 1.00 90.12 119 ARG A C 1
ATOM 915 O O . ARG A 1 119 ? -21.894 18.546 30.670 1.00 90.12 119 ARG A O 1
ATOM 922 N N . ARG A 1 120 ? -21.322 20.708 30.926 1.00 91.81 120 ARG A N 1
ATOM 923 C CA . ARG A 1 120 ? -21.187 20.989 29.484 1.00 91.81 120 ARG A CA 1
ATOM 924 C C . ARG A 1 120 ? -19.979 20.274 28.889 1.00 91.81 120 ARG A C 1
ATOM 926 O O . ARG A 1 120 ? -20.106 19.712 27.811 1.00 91.81 120 ARG A O 1
ATOM 933 N N . GLU A 1 121 ? -18.839 20.271 29.571 1.00 92.31 121 GLU A N 1
ATOM 934 C CA . GLU A 1 121 ? -17.623 19.577 29.136 1.00 92.31 121 GLU A CA 1
ATOM 935 C C . GLU A 1 121 ? -17.826 18.060 29.125 1.00 92.31 121 GLU A C 1
ATOM 937 O O . GLU A 1 121 ? -17.496 17.422 28.134 1.00 92.31 121 GLU A O 1
ATOM 942 N N . LEU A 1 122 ? -18.479 17.486 30.137 1.00 92.06 122 LEU A N 1
ATOM 943 C CA . LEU A 1 122 ? -18.866 16.076 30.167 1.00 92.06 122 LEU A CA 1
ATOM 944 C C . LEU A 1 122 ? -19.842 15.735 29.037 1.00 92.06 122 LEU A C 1
ATOM 946 O O . LEU A 1 122 ? -19.722 14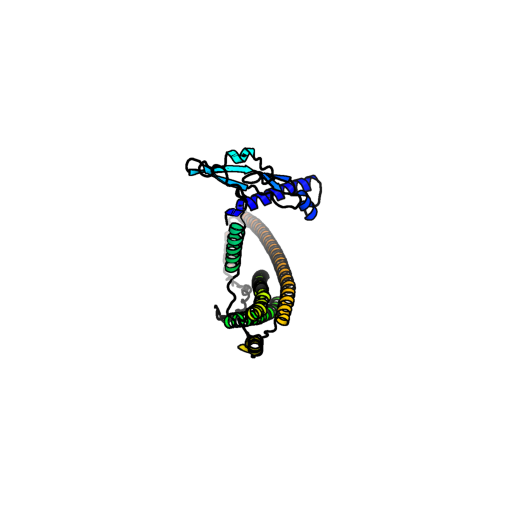.680 28.424 1.00 92.06 122 LEU A O 1
ATOM 950 N N . ARG A 1 123 ? -20.806 16.615 28.737 1.00 92.62 123 ARG A N 1
ATOM 951 C CA . ARG A 1 123 ? -21.724 16.424 27.605 1.00 92.62 123 ARG A CA 1
ATOM 952 C C . ARG A 1 123 ? -20.974 16.470 26.274 1.00 92.62 123 ARG A C 1
ATOM 954 O O . ARG A 1 123 ? -21.140 15.556 25.482 1.00 92.62 123 ARG A O 1
ATOM 961 N N . LYS A 1 124 ? -20.084 17.448 26.085 1.00 91.19 124 LYS A N 1
ATOM 962 C CA . LYS A 1 124 ? -19.203 17.537 24.911 1.00 91.19 124 LYS A CA 1
ATOM 963 C C . LYS A 1 124 ? -18.299 16.316 24.780 1.00 91.19 124 LYS A C 1
ATOM 965 O O . LYS A 1 124 ? -18.145 15.805 23.684 1.00 91.19 124 LYS A O 1
ATOM 970 N N . LEU A 1 125 ? -17.729 15.828 25.881 1.00 88.81 125 LEU A N 1
ATOM 971 C CA . LEU A 1 125 ? -16.918 14.609 25.907 1.00 88.81 125 LEU A CA 1
ATOM 972 C C . LEU A 1 125 ? -17.757 13.385 25.534 1.00 88.81 125 LEU A C 1
ATOM 974 O O . LEU A 1 125 ? -17.327 12.589 24.711 1.00 88.81 125 LEU A O 1
ATOM 978 N N . LYS A 1 126 ? -18.973 13.257 26.076 1.00 85.75 126 LYS A N 1
ATOM 979 C CA . LYS A 1 126 ? -19.908 12.185 25.707 1.00 85.75 126 LYS A CA 1
ATOM 980 C C . LYS A 1 126 ? -20.319 12.245 24.236 1.00 85.75 126 LYS A C 1
ATOM 982 O O . LYS A 1 126 ? -20.414 11.200 23.613 1.00 85.75 126 LYS A O 1
ATOM 987 N N . GLU A 1 127 ? -20.548 13.438 23.697 1.00 90.62 127 GLU A N 1
ATOM 988 C CA . GLU A 1 127 ? -20.880 13.659 22.283 1.00 90.62 127 GLU A CA 1
ATOM 989 C C . GLU A 1 127 ? -19.668 13.449 21.358 1.00 90.62 127 GLU A C 1
ATOM 991 O O . GLU A 1 127 ? -19.834 13.027 20.218 1.00 90.62 127 GLU A O 1
ATOM 996 N N . ALA A 1 128 ? -18.451 13.712 21.843 1.00 90.00 128 ALA A N 1
ATOM 997 C CA . ALA A 1 128 ? -17.210 13.503 21.100 1.00 90.00 128 ALA A CA 1
ATOM 998 C C . ALA A 1 128 ? -16.796 12.025 21.031 1.00 90.00 128 ALA A C 1
ATOM 1000 O O . ALA A 1 128 ? -16.069 11.637 20.115 1.00 90.00 128 ALA A O 1
ATOM 1001 N N . ILE A 1 129 ? -17.236 11.196 21.985 1.00 86.44 129 ILE A N 1
ATOM 1002 C CA . ILE A 1 129 ? -17.003 9.751 21.950 1.00 86.44 129 ILE A CA 1
ATOM 1003 C C . ILE A 1 129 ? -17.978 9.135 20.934 1.00 86.44 129 ILE A C 1
ATOM 1005 O O . ILE A 1 129 ? -19.192 9.235 21.120 1.00 86.44 129 ILE A O 1
ATOM 1009 N N . PRO A 1 130 ? -17.485 8.463 19.875 1.00 88.81 130 PRO A N 1
ATOM 1010 C CA . PRO A 1 130 ? -18.355 7.799 18.916 1.00 88.81 130 PRO A CA 1
ATOM 1011 C C . PRO A 1 130 ? -19.263 6.789 19.628 1.00 88.81 130 PRO A C 1
ATOM 1013 O O . PRO A 1 130 ? -18.781 6.067 20.509 1.00 88.81 130 PRO A O 1
ATOM 1016 N N . PRO A 1 131 ? -20.549 6.684 19.247 1.00 92.00 131 PRO A N 1
ATOM 1017 C CA . PRO A 1 131 ? -21.433 5.697 19.844 1.00 92.00 131 PRO A CA 1
ATOM 1018 C C . PRO A 1 131 ? -20.844 4.296 19.657 1.00 92.00 131 PRO A C 1
ATOM 1020 O O . PRO A 1 131 ? -20.372 3.937 18.571 1.00 92.00 131 PRO A O 1
ATOM 1023 N N . LEU A 1 132 ? -20.858 3.504 20.730 1.00 93.44 132 LEU A N 1
ATOM 1024 C CA . LEU A 1 132 ? -20.388 2.126 20.673 1.00 93.44 132 LEU A CA 1
ATOM 1025 C C . LEU A 1 132 ? -21.273 1.326 19.701 1.00 93.44 132 LEU A C 1
ATOM 1027 O O . LEU A 1 132 ? -22.497 1.483 19.713 1.00 93.44 132 LEU A O 1
ATOM 1031 N N . PRO A 1 133 ? -20.683 0.477 18.841 1.00 97.12 133 PRO A N 1
ATOM 1032 C CA . PRO A 1 133 ? -21.465 -0.390 17.972 1.00 97.12 133 PRO A CA 1
ATOM 1033 C C . PRO A 1 133 ? -22.278 -1.382 18.810 1.00 97.12 133 PRO A C 1
ATOM 1035 O O . PRO A 1 133 ? -21.854 -1.787 19.892 1.00 97.12 133 PRO A O 1
ATOM 1038 N N . SER A 1 134 ? -23.428 -1.818 18.290 1.00 97.69 134 SER A N 1
ATOM 1039 C CA . SER A 1 134 ? -24.152 -2.929 18.908 1.00 97.69 134 SER A CA 1
ATOM 1040 C C . SER A 1 134 ? -23.288 -4.201 18.889 1.00 97.69 134 SER A C 1
ATOM 1042 O O . SER A 1 134 ? -22.480 -4.371 17.970 1.00 97.69 134 SER A O 1
ATOM 1044 N N . PRO A 1 135 ? -23.471 -5.128 19.846 1.00 97.81 135 PRO A N 1
ATOM 1045 C CA . PRO A 1 135 ? -22.739 -6.396 19.877 1.00 97.81 135 PRO A CA 1
ATOM 1046 C C . PRO A 1 135 ? -22.767 -7.173 18.557 1.00 97.81 135 PRO A C 1
ATOM 1048 O O . PRO A 1 135 ? -21.748 -7.697 18.118 1.00 97.81 135 PRO A O 1
ATOM 1051 N N . ALA A 1 136 ? -23.928 -7.208 17.893 1.00 97.56 136 ALA A N 1
ATOM 1052 C CA . ALA A 1 136 ? -24.073 -7.861 16.597 1.00 97.56 136 ALA A CA 1
ATOM 1053 C C . ALA A 1 136 ? -23.252 -7.163 15.509 1.00 97.56 136 ALA A C 1
ATOM 1055 O O . ALA A 1 136 ? -22.474 -7.820 14.830 1.00 97.56 136 ALA A O 1
ATOM 1056 N N . LYS A 1 137 ? -23.342 -5.831 15.419 1.00 98.00 137 LYS A N 1
ATOM 1057 C CA . LYS A 1 137 ? -22.578 -5.057 14.439 1.00 98.00 137 LYS A CA 1
ATOM 1058 C C . LYS A 1 137 ? -21.070 -5.180 14.659 1.00 98.00 137 LYS A C 1
ATOM 1060 O O . LYS A 1 137 ? -20.326 -5.251 13.691 1.00 98.00 137 LYS A O 1
ATOM 1065 N N . LEU A 1 138 ? -20.612 -5.194 15.914 1.00 97.69 138 LEU A N 1
ATOM 1066 C CA . LEU A 1 138 ? -19.193 -5.382 16.222 1.00 97.69 138 LEU A CA 1
ATOM 1067 C C . LEU A 1 138 ? -18.702 -6.762 15.780 1.00 97.69 138 LEU A C 1
ATOM 1069 O O . LEU A 1 138 ? -17.629 -6.862 15.195 1.00 97.69 138 LEU A O 1
ATOM 1073 N N . TYR A 1 139 ? -19.490 -7.806 16.045 1.00 98.00 139 TYR A N 1
ATOM 1074 C CA . TYR A 1 139 ? -19.187 -9.155 15.584 1.00 98.00 139 TYR A CA 1
ATOM 1075 C C . TYR A 1 139 ? -19.058 -9.209 14.061 1.00 98.00 139 TYR A C 1
ATOM 1077 O O . TYR A 1 139 ? -18.031 -9.657 13.563 1.00 98.00 139 TYR A O 1
ATOM 1085 N N . ASP A 1 140 ? -20.046 -8.684 13.333 1.00 97.94 140 ASP A N 1
ATOM 1086 C CA . ASP A 1 140 ? -20.041 -8.700 11.868 1.00 97.94 140 ASP A CA 1
ATOM 1087 C C . ASP A 1 140 ? -18.811 -7.960 11.313 1.00 97.94 140 ASP A C 1
ATOM 1089 O O . ASP A 1 140 ? -18.133 -8.471 10.427 1.00 97.94 140 ASP A O 1
ATOM 1093 N N . GLN A 1 141 ? -18.445 -6.818 11.911 1.00 97.75 141 GLN A N 1
ATOM 1094 C CA . GLN A 1 141 ? -17.230 -6.070 11.559 1.00 97.75 141 GLN A CA 1
ATOM 1095 C C . GLN A 1 141 ? -15.938 -6.859 11.808 1.00 97.75 141 GLN A C 1
ATOM 1097 O O . GLN A 1 141 ? -14.996 -6.751 11.026 1.00 97.75 141 GLN A O 1
ATOM 1102 N N . ILE A 1 142 ? -15.863 -7.633 12.896 1.00 98.00 142 ILE A N 1
ATOM 1103 C CA . ILE A 1 142 ? -14.701 -8.483 13.190 1.00 98.00 142 ILE A CA 1
ATOM 1104 C C . ILE A 1 142 ? -14.618 -9.636 12.187 1.00 98.00 142 ILE A C 1
ATOM 1106 O O . ILE A 1 142 ? -13.531 -9.907 11.678 1.00 98.00 142 ILE A O 1
ATOM 1110 N N . ILE A 1 143 ? -15.739 -10.290 11.868 1.00 98.06 143 ILE A N 1
ATOM 1111 C CA . ILE A 1 143 ? -15.779 -11.388 10.891 1.00 98.06 143 ILE A CA 1
ATOM 1112 C C . ILE A 1 143 ? -15.421 -10.891 9.488 1.00 98.06 143 ILE A C 1
ATOM 1114 O O . ILE A 1 143 ? -14.608 -11.517 8.807 1.00 98.06 143 ILE A O 1
ATOM 1118 N N . GLU A 1 144 ? -15.960 -9.745 9.075 1.00 97.94 144 GLU A N 1
ATOM 1119 C CA . GLU A 1 144 ? -15.633 -9.099 7.803 1.00 97.94 144 GLU A CA 1
ATOM 1120 C C . GLU A 1 144 ? -14.143 -8.749 7.727 1.00 97.94 144 GLU A C 1
ATOM 1122 O O . GLU A 1 144 ? -13.461 -9.150 6.785 1.00 97.94 144 GLU A O 1
ATOM 1127 N N . ALA A 1 145 ? -13.603 -8.073 8.745 1.00 98.00 145 ALA A N 1
ATOM 1128 C CA . ALA A 1 145 ? -12.188 -7.715 8.781 1.00 98.00 145 ALA A CA 1
ATOM 1129 C C . ALA A 1 145 ? -11.279 -8.955 8.774 1.00 98.00 145 ALA A C 1
ATOM 1131 O O . ALA A 1 145 ? -10.298 -8.985 8.036 1.00 98.00 145 ALA A O 1
ATOM 1132 N N . SER A 1 146 ? -11.628 -10.000 9.530 1.00 98.06 146 SER A N 1
ATOM 1133 C CA . SER A 1 146 ? -10.888 -11.270 9.538 1.00 98.06 146 SER A CA 1
ATOM 1134 C C . SER A 1 146 ? -10.914 -11.935 8.160 1.00 98.06 146 SER A C 1
ATOM 1136 O O . SER A 1 146 ? -9.887 -12.394 7.669 1.00 98.06 146 SER A O 1
ATOM 1138 N N . THR A 1 147 ? -12.070 -11.925 7.493 1.00 98.25 147 THR A N 1
ATOM 1139 C CA . THR A 1 147 ? -12.226 -12.455 6.129 1.00 98.25 147 THR A CA 1
ATOM 1140 C C . THR A 1 147 ? -11.361 -11.682 5.139 1.00 98.25 147 THR A C 1
ATOM 1142 O O . THR A 1 147 ? -10.657 -12.280 4.329 1.00 98.25 147 THR A O 1
ATOM 1145 N N . MET A 1 148 ? -11.347 -10.352 5.240 1.00 98.31 148 MET A N 1
ATOM 1146 C CA . MET A 1 148 ? -10.521 -9.493 4.394 1.00 98.31 148 MET A CA 1
ATOM 1147 C C . MET A 1 148 ? -9.022 -9.709 4.615 1.00 98.31 148 MET A C 1
ATOM 1149 O O . MET A 1 148 ? -8.267 -9.614 3.647 1.00 98.31 148 MET A O 1
ATOM 1153 N N . ILE A 1 149 ? -8.585 -10.028 5.840 1.00 98.19 149 ILE A N 1
ATOM 1154 C CA . ILE A 1 149 ? -7.195 -10.429 6.108 1.00 98.19 149 ILE A CA 1
ATOM 1155 C C . ILE A 1 149 ? -6.881 -11.703 5.324 1.00 98.19 149 ILE A C 1
ATOM 1157 O O . ILE A 1 149 ? -5.971 -11.670 4.503 1.00 98.19 149 ILE A O 1
ATOM 1161 N N . MET A 1 150 ? -7.675 -12.768 5.493 1.00 98.25 150 MET A N 1
ATOM 1162 C CA . MET A 1 150 ? -7.439 -14.054 4.818 1.00 98.25 150 MET A CA 1
ATOM 1163 C C . MET A 1 150 ? -7.447 -13.935 3.287 1.00 98.25 150 MET A C 1
ATOM 1165 O O . MET A 1 150 ? -6.597 -14.499 2.606 1.00 98.25 150 MET A O 1
ATOM 1169 N N . ILE A 1 151 ? -8.378 -13.162 2.723 1.00 97.94 151 ILE A N 1
ATOM 1170 C CA . ILE A 1 151 ? -8.423 -12.920 1.274 1.00 97.94 151 ILE A CA 1
ATOM 1171 C C . ILE A 1 151 ? -7.188 -12.135 0.818 1.00 97.94 151 ILE A C 1
ATOM 1173 O O . ILE A 1 151 ? -6.610 -12.433 -0.224 1.00 97.94 151 ILE A O 1
ATOM 1177 N N . THR A 1 152 ? -6.766 -11.123 1.580 1.00 98.31 152 THR A N 1
ATOM 1178 C CA . THR A 1 152 ? -5.601 -10.307 1.211 1.00 98.31 152 THR A CA 1
ATOM 1179 C C . THR A 1 152 ? -4.306 -11.116 1.282 1.00 98.31 152 THR A C 1
ATOM 1181 O O . THR A 1 152 ? -3.455 -10.940 0.412 1.00 98.31 152 THR A O 1
ATOM 1184 N N . THR A 1 153 ? -4.167 -12.023 2.255 1.00 98.06 153 THR A N 1
ATOM 1185 C CA . THR A 1 153 ? -3.018 -12.937 2.324 1.00 98.06 153 THR A CA 1
ATOM 1186 C C . THR A 1 153 ? -2.997 -13.889 1.130 1.00 98.06 153 THR A C 1
ATOM 1188 O O . THR A 1 153 ? -1.973 -13.974 0.466 1.00 98.06 153 THR A O 1
ATOM 1191 N N . GLU A 1 154 ? -4.135 -14.487 0.749 1.00 97.94 154 GLU A N 1
ATOM 1192 C CA . GLU A 1 154 ? -4.206 -15.354 -0.442 1.00 97.94 154 GLU A CA 1
ATOM 1193 C C . GLU A 1 154 ? -3.886 -14.601 -1.747 1.00 97.94 154 GLU A C 1
ATOM 1195 O O . GLU A 1 154 ? -3.221 -15.131 -2.636 1.00 97.94 154 GLU A O 1
ATOM 1200 N N . ILE A 1 155 ? -4.334 -13.346 -1.880 1.00 97.62 155 ILE A N 1
ATOM 1201 C CA . ILE A 1 155 ? -3.983 -12.503 -3.035 1.00 97.62 155 ILE A CA 1
ATOM 1202 C C . ILE A 1 155 ? -2.473 -12.252 -3.077 1.00 97.62 155 ILE A C 1
ATOM 1204 O O . ILE A 1 155 ? -1.884 -12.269 -4.158 1.00 97.62 155 ILE A O 1
ATOM 1208 N N . PHE A 1 156 ? -1.851 -11.997 -1.926 1.00 97.94 156 PHE A N 1
ATOM 1209 C CA . PHE A 1 156 ? -0.414 -11.770 -1.852 1.00 97.94 156 PHE A CA 1
ATOM 1210 C C . PHE A 1 156 ? 0.390 -13.035 -2.168 1.00 97.94 156 PHE A C 1
ATOM 1212 O O . PHE A 1 156 ? 1.342 -12.961 -2.945 1.00 97.94 156 PHE A O 1
ATOM 1219 N N . ASP A 1 157 ? -0.026 -14.191 -1.651 1.00 97.19 157 ASP A N 1
ATOM 1220 C CA . ASP A 1 157 ? 0.595 -15.477 -1.975 1.00 97.19 157 ASP A CA 1
ATOM 1221 C C . ASP A 1 157 ? 0.545 -15.743 -3.484 1.00 97.19 157 ASP A C 1
ATOM 1223 O O . ASP A 1 157 ? 1.565 -16.079 -4.086 1.00 97.19 157 ASP A O 1
ATOM 1227 N N . GLN A 1 158 ? -0.587 -15.452 -4.136 1.00 96.31 158 GLN A N 1
ATOM 1228 C CA . GLN A 1 158 ? -0.668 -15.549 -5.592 1.00 96.31 158 GLN A CA 1
ATOM 1229 C C . GLN A 1 158 ? 0.285 -14.585 -6.301 1.00 96.31 158 GLN A C 1
ATOM 1231 O O . GLN A 1 158 ? 0.919 -14.965 -7.279 1.00 96.31 158 GLN A O 1
ATOM 1236 N N . LEU A 1 159 ? 0.385 -13.330 -5.850 1.00 96.62 159 LEU A N 1
ATOM 1237 C CA . LEU A 1 159 ? 1.318 -12.371 -6.452 1.00 96.62 159 LEU A CA 1
ATOM 1238 C C . LEU A 1 159 ? 2.759 -12.880 -6.379 1.00 96.62 159 LEU A C 1
ATOM 1240 O O . LEU A 1 159 ? 3.530 -12.691 -7.321 1.00 96.62 159 LEU A O 1
ATOM 1244 N N . LYS A 1 160 ? 3.112 -13.546 -5.278 1.00 96.56 160 LYS A N 1
ATOM 1245 C CA . LYS A 1 160 ? 4.415 -14.177 -5.106 1.00 96.56 160 LYS A CA 1
ATOM 1246 C C . LYS A 1 160 ? 4.605 -15.340 -6.082 1.00 96.56 160 LYS A C 1
ATOM 1248 O O . LYS A 1 160 ? 5.657 -15.416 -6.713 1.00 96.56 160 LYS A O 1
ATOM 1253 N N . GLU A 1 161 ? 3.608 -16.199 -6.262 1.00 95.81 161 GLU A N 1
ATOM 1254 C CA . GLU A 1 161 ? 3.653 -17.274 -7.262 1.00 95.81 161 GLU A CA 1
ATOM 1255 C C . GLU A 1 161 ? 3.779 -16.723 -8.690 1.00 95.81 161 GLU A C 1
ATOM 1257 O O . GLU A 1 161 ? 4.682 -17.121 -9.427 1.00 95.81 161 GLU A O 1
ATOM 1262 N N . ASP A 1 162 ? 2.958 -15.738 -9.054 1.00 94.88 162 ASP A N 1
ATOM 1263 C CA . ASP A 1 162 ? 2.970 -15.085 -10.368 1.00 94.88 162 ASP A CA 1
ATOM 1264 C C . ASP A 1 162 ? 4.331 -14.429 -10.665 1.00 94.88 162 ASP A C 1
ATOM 1266 O O . ASP A 1 162 ? 4.792 -14.422 -11.808 1.00 94.88 162 ASP A O 1
ATOM 1270 N N . SER A 1 163 ? 5.022 -13.922 -9.639 1.00 94.31 163 SER A N 1
ATOM 1271 C CA . SER A 1 163 ? 6.357 -13.335 -9.807 1.00 94.31 163 SER A CA 1
ATOM 1272 C C . SER A 1 163 ? 7.424 -14.347 -10.217 1.00 94.31 163 SER A C 1
ATOM 1274 O O . SER A 1 163 ? 8.415 -13.973 -10.835 1.00 94.31 163 SER A O 1
ATOM 1276 N N . SER A 1 164 ? 7.234 -15.636 -9.929 1.00 91.44 164 SER A N 1
ATOM 1277 C CA . SER A 1 164 ? 8.161 -16.668 -10.402 1.00 91.44 164 SER A CA 1
ATOM 1278 C C . SER A 1 164 ? 8.066 -16.853 -11.920 1.00 91.44 164 SER A C 1
ATOM 1280 O O . SER A 1 164 ? 9.090 -17.009 -12.587 1.00 91.44 164 SER A O 1
ATOM 1282 N N . LEU A 1 165 ? 6.856 -16.733 -12.482 1.00 88.19 165 LEU A N 1
ATOM 1283 C CA . LEU A 1 165 ? 6.617 -16.813 -13.926 1.00 88.19 165 LEU A CA 1
ATOM 1284 C C . LEU A 1 165 ? 7.246 -15.633 -14.666 1.00 88.19 165 LEU A C 1
ATOM 1286 O O . LEU A 1 165 ? 7.702 -15.790 -15.799 1.00 88.19 165 LEU A O 1
ATOM 1290 N N . PHE A 1 166 ? 7.329 -14.475 -14.007 1.00 86.88 166 PHE A N 1
ATOM 1291 C CA . PHE A 1 166 ? 7.968 -13.282 -14.551 1.00 86.88 166 PHE A CA 1
ATOM 1292 C C . PHE A 1 166 ? 9.422 -13.549 -14.976 1.00 86.88 166 PHE A C 1
ATOM 1294 O O . PHE A 1 166 ? 9.812 -13.197 -16.087 1.00 86.88 166 PHE A O 1
ATOM 1301 N N . TYR A 1 167 ? 10.208 -14.248 -14.148 1.00 84.25 167 TYR A N 1
ATOM 1302 C CA . TYR A 1 167 ? 11.611 -14.564 -14.456 1.00 84.25 167 TYR A CA 1
ATOM 1303 C C . TYR A 1 167 ? 11.792 -15.591 -15.581 1.00 84.25 167 TYR A C 1
ATOM 1305 O O . TYR A 1 167 ? 12.887 -15.702 -16.130 1.00 84.25 167 TYR A O 1
ATOM 1313 N N . MET A 1 168 ? 10.746 -16.347 -15.923 1.00 90.88 168 MET A N 1
ATOM 1314 C CA . MET A 1 168 ? 10.785 -17.335 -17.008 1.00 90.88 168 MET A CA 1
ATOM 1315 C C . MET A 1 168 ? 10.281 -16.777 -18.345 1.00 90.88 168 MET A C 1
ATOM 1317 O O . MET A 1 168 ? 10.338 -17.470 -19.362 1.00 90.88 168 MET A O 1
ATOM 1321 N N . SER A 1 169 ? 9.769 -15.545 -18.359 1.00 93.25 169 SER A N 1
ATOM 1322 C CA . SER A 1 169 ? 9.225 -14.923 -19.561 1.00 93.25 169 SER A CA 1
ATOM 1323 C C . SER A 1 169 ? 10.334 -14.493 -20.528 1.00 93.25 169 SER A C 1
ATOM 1325 O O . SER A 1 169 ? 11.320 -13.877 -20.135 1.00 93.25 169 SER A O 1
ATOM 1327 N N . ASN A 1 170 ? 10.133 -14.764 -21.821 1.00 94.50 170 ASN A N 1
ATOM 1328 C CA . ASN A 1 170 ? 10.979 -14.262 -22.913 1.00 94.50 170 ASN A CA 1
ATOM 1329 C C . ASN A 1 170 ? 10.450 -12.937 -23.499 1.00 94.50 170 ASN A C 1
ATOM 1331 O O . ASN A 1 170 ? 10.769 -12.590 -24.639 1.00 94.50 170 ASN A O 1
ATOM 1335 N N . ALA A 1 171 ? 9.586 -12.229 -22.767 1.00 95.62 171 ALA A N 1
ATOM 1336 C CA . ALA A 1 171 ? 9.036 -10.951 -23.202 1.00 95.62 171 ALA A CA 1
ATOM 1337 C C . ALA A 1 171 ? 10.134 -9.872 -23.321 1.00 95.62 171 ALA A C 1
ATOM 1339 O O . ALA A 1 171 ? 11.149 -9.927 -22.618 1.00 95.62 171 ALA A O 1
ATOM 1340 N N . PRO A 1 172 ? 9.959 -8.870 -24.201 1.00 95.31 172 PRO A N 1
ATOM 1341 C CA . PRO A 1 172 ? 10.896 -7.758 -24.306 1.00 95.31 172 PRO A CA 1
ATOM 1342 C C . PRO A 1 172 ? 10.957 -6.957 -22.996 1.00 95.31 172 PRO A C 1
ATOM 1344 O O . PRO A 1 172 ? 9.947 -6.778 -22.316 1.00 95.31 172 PRO A O 1
ATOM 1347 N N . TYR A 1 173 ? 12.128 -6.398 -22.668 1.00 94.50 173 TYR A N 1
ATOM 1348 C CA . TYR A 1 173 ? 12.347 -5.709 -21.386 1.00 94.50 173 TYR A CA 1
ATOM 1349 C C . TYR A 1 173 ? 11.382 -4.549 -21.105 1.00 94.50 173 TYR A C 1
ATOM 1351 O O . TYR A 1 173 ? 11.069 -4.298 -19.947 1.00 94.50 173 TYR A O 1
ATOM 1359 N N . GLY A 1 174 ? 10.872 -3.874 -22.139 1.00 91.19 174 GLY A N 1
ATOM 1360 C CA . GLY A 1 174 ? 9.860 -2.825 -21.968 1.00 91.19 174 GLY A CA 1
ATOM 1361 C C . GLY A 1 174 ? 8.477 -3.350 -21.549 1.00 91.19 174 GLY A C 1
ATOM 1362 O O . GLY A 1 174 ? 7.735 -2.643 -20.873 1.00 91.19 174 GLY A O 1
ATOM 1363 N N . GLU A 1 175 ? 8.113 -4.581 -21.924 1.00 95.00 175 GLU A N 1
ATOM 1364 C CA . GLU A 1 175 ? 6.894 -5.240 -21.424 1.00 95.00 175 GLU A CA 1
ATOM 1365 C C . GLU A 1 175 ? 7.109 -5.748 -20.000 1.00 95.00 175 GLU A C 1
ATOM 1367 O O . GLU A 1 175 ? 6.281 -5.493 -19.130 1.00 95.00 175 GLU A O 1
ATOM 1372 N N . LEU A 1 176 ? 8.271 -6.353 -19.742 1.00 95.12 176 LEU A N 1
ATOM 1373 C CA . LEU A 1 176 ? 8.671 -6.786 -18.406 1.00 95.12 176 LEU A CA 1
ATOM 1374 C C . LEU A 1 176 ? 8.691 -5.619 -17.404 1.00 95.12 176 LEU A C 1
ATOM 1376 O O . LEU A 1 176 ? 8.187 -5.754 -16.294 1.00 95.12 176 LEU A O 1
ATOM 1380 N N . GLU A 1 177 ? 9.200 -4.445 -17.783 1.00 94.62 177 GLU A N 1
ATOM 1381 C CA . GLU A 1 177 ? 9.164 -3.249 -16.929 1.00 94.62 177 GLU A CA 1
ATOM 1382 C C . GLU A 1 177 ? 7.727 -2.848 -16.572 1.00 94.62 177 GLU A C 1
ATOM 1384 O O . GLU A 1 177 ? 7.414 -2.646 -15.395 1.00 94.62 177 GLU A O 1
ATOM 1389 N N . ARG A 1 178 ? 6.827 -2.822 -17.559 1.00 94.88 178 ARG A N 1
ATOM 1390 C CA . ARG A 1 178 ? 5.413 -2.511 -17.331 1.00 94.88 178 ARG A CA 1
ATOM 1391 C C . ARG A 1 178 ? 4.764 -3.522 -16.389 1.00 94.88 178 ARG A C 1
ATOM 1393 O O . ARG A 1 178 ? 4.052 -3.126 -15.465 1.00 94.88 178 ARG A 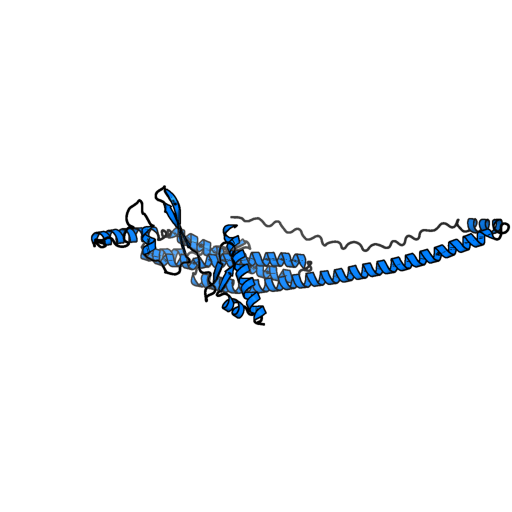O 1
ATOM 1400 N N . ASP A 1 179 ? 5.024 -4.807 -16.596 1.00 95.62 179 ASP A N 1
ATOM 1401 C CA . ASP A 1 179 ? 4.490 -5.873 -15.753 1.00 95.62 179 ASP A CA 1
ATOM 1402 C C . ASP A 1 179 ? 5.032 -5.767 -14.321 1.00 95.62 179 ASP A C 1
ATOM 1404 O O . ASP A 1 179 ? 4.250 -5.849 -13.371 1.00 95.62 179 ASP A O 1
ATOM 1408 N N . THR A 1 180 ? 6.328 -5.465 -14.131 1.00 95.44 180 THR A N 1
ATOM 1409 C CA . THR A 1 180 ? 6.864 -5.183 -12.784 1.00 95.44 180 THR A CA 1
ATOM 1410 C C . THR A 1 180 ? 6.168 -3.999 -12.128 1.00 95.44 180 THR A C 1
ATOM 1412 O O . THR A 1 180 ? 5.824 -4.084 -10.954 1.00 95.44 180 THR A O 1
ATOM 1415 N N . GLN A 1 181 ? 5.873 -2.924 -12.864 1.00 95.81 181 GLN A N 1
ATOM 1416 C CA . GLN A 1 181 ? 5.138 -1.785 -12.317 1.00 95.81 181 GLN A CA 1
ATOM 1417 C C . GLN A 1 181 ? 3.719 -2.181 -11.870 1.00 95.81 181 GLN A C 1
ATOM 1419 O O . GLN A 1 181 ? 3.237 -1.720 -10.832 1.00 95.81 181 GLN A O 1
ATOM 1424 N N . ILE A 1 182 ? 3.043 -3.062 -12.614 1.00 96.06 182 ILE A N 1
ATOM 1425 C CA . ILE A 1 182 ? 1.744 -3.615 -12.206 1.00 96.06 182 ILE A CA 1
ATOM 1426 C C . ILE A 1 182 ? 1.899 -4.437 -10.916 1.00 96.06 182 ILE A C 1
ATOM 1428 O O . ILE A 1 182 ? 1.091 -4.278 -9.996 1.00 96.06 182 ILE A O 1
ATOM 1432 N N . PHE A 1 183 ? 2.945 -5.263 -10.805 1.00 96.12 183 PHE A N 1
ATOM 1433 C CA . PHE A 1 183 ? 3.260 -5.992 -9.572 1.00 96.12 183 PHE A CA 1
ATOM 1434 C C . PHE A 1 183 ? 3.536 -5.056 -8.388 1.00 96.12 183 PHE A C 1
ATOM 1436 O O . PHE A 1 183 ? 3.012 -5.306 -7.301 1.00 96.12 183 PHE A O 1
ATOM 1443 N N . GLU A 1 184 ? 4.283 -3.963 -8.576 1.00 96.31 184 GLU A N 1
ATOM 1444 C CA . GLU A 1 184 ? 4.529 -2.951 -7.534 1.00 96.31 184 GLU A CA 1
ATOM 1445 C C . GLU A 1 184 ? 3.206 -2.384 -7.004 1.00 96.31 184 GLU A C 1
ATOM 1447 O O . GLU A 1 184 ? 2.979 -2.345 -5.793 1.00 96.31 184 GLU A O 1
ATOM 1452 N N . LEU A 1 185 ? 2.298 -1.995 -7.905 1.00 97.19 185 LEU A N 1
ATOM 1453 C CA . LEU A 1 185 ? 1.000 -1.426 -7.541 1.00 97.19 185 LEU A CA 1
ATOM 1454 C C . LEU A 1 185 ? 0.102 -2.438 -6.819 1.00 97.19 185 LEU A C 1
ATOM 1456 O O . LEU A 1 185 ? -0.525 -2.093 -5.813 1.00 97.19 185 LEU A O 1
ATOM 1460 N N . ARG A 1 186 ? 0.040 -3.688 -7.297 1.00 97.69 186 ARG A N 1
ATOM 1461 C CA . ARG A 1 186 ? -0.764 -4.750 -6.662 1.00 97.69 186 ARG A CA 1
ATOM 1462 C C . ARG A 1 186 ? -0.220 -5.112 -5.277 1.00 97.69 186 ARG A C 1
ATOM 1464 O O . ARG A 1 186 ? -1.001 -5.222 -4.331 1.00 97.69 186 ARG A O 1
ATOM 1471 N N . THR A 1 187 ? 1.100 -5.209 -5.135 1.00 97.94 187 THR A N 1
ATOM 1472 C CA . THR A 1 187 ? 1.781 -5.431 -3.849 1.00 97.94 187 THR A CA 1
ATOM 1473 C C . THR A 1 187 ? 1.530 -4.270 -2.884 1.00 97.94 187 THR A C 1
ATOM 1475 O O . THR A 1 187 ? 1.119 -4.486 -1.742 1.00 97.94 187 THR A O 1
ATOM 1478 N N . GLY A 1 188 ? 1.664 -3.025 -3.353 1.00 97.38 188 GLY A N 1
ATOM 1479 C CA . GLY A 1 188 ? 1.357 -1.830 -2.565 1.00 97.38 188 GLY A CA 1
ATOM 1480 C C . GLY A 1 188 ? -0.107 -1.765 -2.112 1.00 97.38 188 GLY A C 1
ATOM 1481 O O . GLY A 1 188 ? -0.392 -1.365 -0.981 1.00 97.38 188 GLY A O 1
ATOM 1482 N N . ASN A 1 189 ? -1.048 -2.220 -2.948 1.00 97.75 189 ASN A N 1
ATOM 1483 C CA . ASN A 1 189 ? -2.458 -2.323 -2.572 1.00 97.75 189 ASN A CA 1
ATOM 1484 C C . ASN A 1 189 ? -2.681 -3.338 -1.438 1.00 97.75 189 ASN A C 1
ATOM 1486 O O . ASN A 1 189 ? -3.403 -3.032 -0.487 1.00 97.75 189 ASN A O 1
ATOM 1490 N N . CYS A 1 190 ? -2.024 -4.503 -1.494 1.00 98.19 190 CYS A N 1
ATOM 1491 C CA . CYS A 1 190 ? -2.075 -5.501 -0.421 1.00 98.19 190 CYS A CA 1
ATOM 1492 C C . CYS A 1 190 ? -1.530 -4.931 0.894 1.00 98.19 190 CYS A C 1
ATOM 1494 O O . CYS A 1 190 ? -2.192 -5.045 1.928 1.00 98.19 190 CYS A O 1
ATOM 1496 N N . LYS A 1 191 ? -0.388 -4.226 0.842 1.00 98.12 191 LYS A N 1
ATOM 1497 C CA . LYS A 1 191 ? 0.186 -3.535 2.007 1.00 98.12 191 LYS A CA 1
ATOM 1498 C C . LYS A 1 191 ? -0.818 -2.578 2.644 1.00 98.12 191 LYS A C 1
ATOM 1500 O O . LYS A 1 191 ? -1.080 -2.648 3.841 1.00 98.12 191 LYS A O 1
ATOM 1505 N N . MET A 1 192 ? -1.412 -1.700 1.834 1.00 97.62 192 MET A N 1
ATOM 1506 C CA . MET A 1 192 ? -2.371 -0.700 2.305 1.00 97.62 192 MET A CA 1
ATOM 1507 C C . MET A 1 192 ? -3.604 -1.344 2.950 1.00 97.62 192 MET A C 1
ATOM 1509 O O . MET A 1 192 ? -4.065 -0.876 3.992 1.00 97.62 192 MET A O 1
ATOM 1513 N N . ARG A 1 193 ? -4.128 -2.425 2.355 1.00 97.88 193 ARG A N 1
ATOM 1514 C CA . ARG A 1 193 ? -5.257 -3.183 2.913 1.00 97.88 193 ARG A CA 1
ATOM 1515 C C . ARG A 1 193 ? -4.907 -3.781 4.273 1.00 97.88 193 ARG A C 1
ATOM 1517 O O . ARG A 1 193 ? -5.669 -3.588 5.216 1.00 97.88 193 ARG A O 1
ATOM 1524 N N . LEU A 1 194 ? -3.756 -4.441 4.405 1.00 97.50 194 LEU A N 1
ATOM 1525 C CA . LEU A 1 194 ? -3.322 -5.017 5.681 1.00 97.50 194 LEU A CA 1
ATOM 1526 C C . LEU A 1 194 ? -3.065 -3.946 6.751 1.00 97.50 194 LEU A C 1
ATOM 1528 O O . LEU A 1 194 ? -3.515 -4.109 7.883 1.00 97.50 194 LEU A O 1
ATOM 1532 N N . GLU A 1 195 ? -2.439 -2.819 6.401 1.00 96.38 195 GLU A N 1
ATOM 1533 C CA . GLU A 1 195 ? -2.259 -1.688 7.327 1.00 96.38 195 GLU A CA 1
ATOM 1534 C C . GLU A 1 195 ? -3.602 -1.118 7.801 1.00 96.38 195 GLU A C 1
ATOM 1536 O O . GLU A 1 195 ? -3.792 -0.853 8.990 1.00 96.38 195 GLU A O 1
ATOM 1541 N N . PHE A 1 196 ? -4.580 -0.980 6.901 1.00 95.19 196 PHE A N 1
ATOM 1542 C CA . PHE A 1 196 ? -5.932 -0.576 7.284 1.00 95.19 196 PHE A CA 1
ATOM 1543 C C . PHE A 1 196 ? -6.579 -1.591 8.240 1.00 95.19 196 PHE A C 1
ATOM 1545 O O . PHE A 1 196 ? -7.228 -1.201 9.216 1.00 95.19 196 PHE A O 1
ATOM 1552 N N . LEU A 1 197 ? -6.358 -2.886 8.003 1.00 95.38 197 LEU A N 1
ATOM 1553 C CA . LEU A 1 197 ? -6.879 -3.983 8.817 1.00 95.38 197 LEU A CA 1
ATOM 1554 C C . LEU A 1 197 ? -6.191 -4.112 10.185 1.00 95.38 197 LEU A C 1
ATOM 1556 O O . LEU A 1 197 ? -6.769 -4.729 11.075 1.00 95.38 197 LEU A O 1
ATOM 1560 N N . ARG A 1 198 ? -5.065 -3.429 10.454 1.00 92.88 198 ARG A N 1
ATOM 1561 C CA . ARG A 1 198 ? -4.510 -3.309 11.827 1.00 92.88 198 ARG A CA 1
ATOM 1562 C C . ARG A 1 198 ? -5.477 -2.633 12.800 1.00 92.88 198 ARG A C 1
ATOM 1564 O O . ARG A 1 198 ? -5.388 -2.827 14.013 1.00 92.88 198 ARG A O 1
ATOM 1571 N N . ARG A 1 199 ? -6.476 -1.905 12.284 1.00 93.94 199 ARG A N 1
ATOM 1572 C CA . ARG A 1 199 ? -7.613 -1.398 13.072 1.00 93.94 199 ARG A CA 1
ATOM 1573 C C . ARG A 1 199 ? -8.459 -2.510 13.698 1.00 93.94 199 ARG A C 1
ATOM 1575 O O . ARG A 1 199 ? -9.264 -2.213 14.575 1.00 93.94 199 ARG A O 1
ATOM 1582 N N . LEU A 1 200 ? -8.268 -3.773 13.322 1.00 94.75 200 LEU A N 1
ATOM 1583 C CA . LEU A 1 200 ? -8.896 -4.921 13.969 1.00 94.75 200 LEU A CA 1
ATOM 1584 C C . LEU A 1 200 ? -8.622 -4.951 15.481 1.00 94.75 200 LEU A C 1
ATOM 1586 O O . LEU A 1 200 ? -9.533 -5.223 16.260 1.00 94.75 200 LEU A O 1
ATOM 1590 N N . ARG A 1 201 ? -7.427 -4.538 15.921 1.00 94.62 201 ARG A N 1
ATOM 1591 C CA . ARG A 1 201 ? -7.111 -4.382 17.350 1.00 94.62 201 ARG A CA 1
ATOM 1592 C C . ARG A 1 201 ? -8.050 -3.398 18.056 1.00 94.62 201 ARG A C 1
ATOM 1594 O O . ARG A 1 201 ? -8.460 -3.631 19.190 1.00 94.62 201 ARG A O 1
ATOM 1601 N N . LEU A 1 202 ? -8.438 -2.322 17.368 1.00 94.50 202 LEU A N 1
ATOM 1602 C CA . LEU A 1 202 ? -9.424 -1.357 17.862 1.00 94.50 202 LEU A CA 1
ATOM 1603 C C . LEU A 1 202 ? -10.849 -1.933 17.868 1.00 94.50 202 LEU A C 1
ATOM 1605 O O . LEU A 1 202 ? -11.678 -1.491 18.657 1.00 94.50 202 LEU A O 1
ATOM 1609 N N . LEU A 1 203 ? -11.170 -2.894 16.999 1.00 96.44 203 LEU A N 1
ATOM 1610 C CA . LEU A 1 203 ? -12.452 -3.600 17.062 1.00 96.44 203 LEU A CA 1
ATOM 1611 C C . LEU A 1 203 ? -12.487 -4.540 18.272 1.00 96.44 203 LEU A C 1
ATOM 1613 O O . LEU A 1 203 ? -13.419 -4.458 19.069 1.00 96.44 203 LEU A O 1
ATOM 1617 N N . PHE A 1 204 ? -11.448 -5.352 18.475 1.00 97.12 204 PHE A N 1
ATOM 1618 C CA . PHE A 1 204 ? -11.363 -6.240 19.637 1.00 97.12 204 PHE A CA 1
ATOM 1619 C C . PHE A 1 204 ? -11.331 -5.480 20.968 1.00 97.12 204 PHE A C 1
ATOM 1621 O O . PHE A 1 204 ? -11.960 -5.918 21.930 1.00 97.12 204 PHE A O 1
ATOM 1628 N N . SER A 1 205 ? -10.707 -4.298 21.032 1.00 96.62 205 SER A N 1
ATOM 1629 C CA . SER A 1 205 ? -10.704 -3.487 22.259 1.00 96.62 205 SER A CA 1
ATOM 1630 C C . SER A 1 205 ? -12.084 -2.943 22.652 1.00 96.62 205 SER A C 1
ATOM 1632 O O . SER A 1 205 ? -12.289 -2.582 23.811 1.00 96.62 205 SER A O 1
ATOM 1634 N N . LYS A 1 206 ? -13.065 -2.926 21.736 1.00 96.69 206 LYS A N 1
ATOM 1635 C CA . LYS A 1 206 ? -14.454 -2.553 22.059 1.00 96.69 206 LYS A CA 1
ATOM 1636 C C . LYS A 1 206 ? -15.197 -3.648 22.821 1.00 96.69 206 LYS A C 1
ATOM 1638 O O . LYS A 1 206 ? -16.169 -3.331 23.501 1.00 96.69 206 LYS A O 1
ATOM 1643 N N . VAL A 1 207 ? -14.757 -4.906 22.740 1.00 97.62 207 VAL A N 1
ATOM 1644 C CA . VAL A 1 207 ? -15.429 -6.037 23.400 1.00 97.62 207 VAL A CA 1
ATOM 1645 C C . VAL A 1 207 ? -15.422 -5.876 24.929 1.00 97.62 207 VAL A C 1
ATOM 1647 O O . VAL A 1 207 ? -16.515 -5.842 25.501 1.00 97.62 207 VAL A O 1
ATOM 1650 N N . PRO A 1 208 ? -14.271 -5.660 25.607 1.00 97.81 208 PRO A N 1
ATOM 1651 C CA . PRO A 1 208 ? -14.261 -5.396 27.048 1.00 97.81 208 PRO A CA 1
ATOM 1652 C C . PRO A 1 208 ? -15.094 -4.174 27.449 1.00 97.81 208 PRO A C 1
ATOM 1654 O O . PRO A 1 208 ? -15.731 -4.183 28.497 1.00 97.81 208 PRO A O 1
ATOM 1657 N N . VAL A 1 209 ? -15.143 -3.133 26.608 1.00 96.25 209 VAL A N 1
ATOM 1658 C CA . VAL A 1 209 ? -15.941 -1.923 26.872 1.00 96.25 209 VAL A CA 1
ATOM 1659 C C . VAL A 1 209 ? -17.442 -2.230 26.828 1.00 96.25 209 VAL A C 1
ATOM 1661 O O . VAL A 1 209 ? -18.189 -1.782 27.698 1.00 96.25 209 VAL A O 1
ATOM 1664 N N . LEU A 1 210 ? -17.902 -3.024 25.857 1.00 97.12 210 LEU A N 1
ATOM 1665 C CA . LEU A 1 210 ? -19.300 -3.463 25.781 1.00 97.12 210 LEU A CA 1
ATOM 1666 C C . LEU A 1 210 ? -19.691 -4.362 26.963 1.00 97.12 210 LEU A C 1
ATOM 1668 O O . LEU A 1 210 ? -20.805 -4.244 27.474 1.00 97.12 210 LEU A O 1
ATOM 1672 N N . ILE A 1 211 ? -18.774 -5.215 27.426 1.00 97.25 211 ILE A N 1
ATOM 1673 C CA . ILE A 1 211 ? -18.978 -6.054 28.615 1.00 97.25 211 ILE A CA 1
ATOM 1674 C C . ILE A 1 211 ? -19.053 -5.185 29.879 1.00 97.25 211 ILE A C 1
ATOM 1676 O O . ILE A 1 211 ? -20.013 -5.281 30.643 1.00 97.25 211 ILE A O 1
ATOM 1680 N N . ALA A 1 212 ? -18.103 -4.264 30.069 1.00 96.44 212 ALA A N 1
ATOM 1681 C CA . ALA A 1 212 ? -18.057 -3.370 31.228 1.00 96.44 212 ALA A CA 1
ATOM 1682 C C . ALA A 1 212 ? -19.286 -2.448 31.322 1.00 96.44 212 ALA A C 1
ATOM 1684 O O . ALA A 1 212 ? -19.781 -2.160 32.411 1.00 96.44 212 ALA A O 1
ATOM 1685 N N . THR A 1 213 ? -19.819 -2.020 30.176 1.00 95.44 213 THR A N 1
ATOM 1686 C CA . THR A 1 213 ? -21.041 -1.202 30.091 1.00 95.44 213 THR A CA 1
ATOM 1687 C C . THR A 1 213 ? -22.333 -2.019 30.168 1.00 95.44 213 THR A C 1
ATOM 1689 O O . THR A 1 213 ? -23.416 -1.445 30.075 1.00 95.44 213 THR A O 1
ATOM 1692 N N . LYS A 1 214 ? -22.244 -3.345 30.359 1.00 96.44 214 LYS A N 1
ATOM 1693 C CA . LYS A 1 214 ? -23.374 -4.292 30.375 1.00 96.44 214 LYS A CA 1
ATOM 1694 C C . LYS A 1 214 ? -24.217 -4.282 29.094 1.00 96.44 214 LYS A C 1
ATOM 1696 O O . LYS A 1 214 ? -25.340 -4.780 29.092 1.00 96.44 214 LYS A O 1
ATOM 1701 N N . ALA A 1 215 ? -23.677 -3.755 27.996 1.00 96.38 215 ALA A N 1
ATOM 1702 C CA . ALA A 1 215 ? -24.294 -3.844 26.677 1.00 96.38 215 ALA A CA 1
ATOM 1703 C C . ALA A 1 215 ? -24.233 -5.278 26.118 1.00 96.38 215 ALA A C 1
ATOM 1705 O O . ALA A 1 215 ? -24.970 -5.619 25.195 1.00 96.38 215 ALA A O 1
ATOM 1706 N N . MET A 1 216 ? -23.351 -6.117 26.673 1.00 97.44 216 MET A N 1
ATOM 1707 C CA . MET A 1 216 ? -23.166 -7.514 26.298 1.00 97.44 216 MET A CA 1
ATOM 1708 C C . MET A 1 216 ? -22.706 -8.358 27.492 1.00 97.44 216 MET A C 1
ATOM 1710 O O . MET A 1 216 ? -21.988 -7.872 28.360 1.00 97.44 216 MET A O 1
ATOM 1714 N N . ASN A 1 217 ? -23.093 -9.635 27.514 1.00 97.75 217 ASN A N 1
ATOM 1715 C CA . ASN A 1 217 ? -22.570 -10.627 28.454 1.00 97.75 217 ASN A CA 1
ATOM 1716 C C . ASN A 1 217 ? -21.336 -11.330 27.854 1.00 97.75 217 ASN A C 1
ATOM 1718 O O . ASN A 1 217 ? -21.359 -11.712 26.685 1.00 97.75 217 ASN A O 1
ATOM 1722 N N . GLU A 1 218 ? -20.286 -11.524 28.653 1.00 98.25 218 GLU A N 1
ATOM 1723 C CA . GLU A 1 218 ? -19.033 -12.175 28.239 1.00 98.25 218 GLU A CA 1
ATOM 1724 C C . GLU A 1 218 ? -19.240 -13.607 27.717 1.00 98.25 218 GLU A C 1
ATOM 1726 O O . GLU A 1 218 ? -18.778 -13.936 26.627 1.00 98.25 218 GLU A O 1
ATOM 1731 N N . ASN A 1 219 ? -20.033 -14.428 28.412 1.00 98.12 219 ASN A N 1
ATOM 1732 C CA . ASN A 1 219 ? -20.339 -15.797 27.984 1.00 98.12 219 ASN A CA 1
ATOM 1733 C C . ASN A 1 219 ? -21.089 -15.814 26.648 1.00 98.12 219 ASN A C 1
ATOM 1735 O O . ASN A 1 219 ? -20.845 -16.674 25.806 1.00 98.12 219 ASN A O 1
ATOM 1739 N N . ALA A 1 220 ? -21.987 -14.847 26.432 1.00 97.56 220 ALA A N 1
ATOM 1740 C CA . ALA A 1 220 ? -22.717 -14.726 25.173 1.00 97.56 220 ALA A CA 1
ATOM 1741 C C . ALA A 1 220 ? -21.797 -14.329 24.008 1.00 97.56 220 ALA A C 1
ATOM 1743 O O . ALA A 1 220 ? -22.011 -14.777 22.882 1.00 97.56 220 ALA A O 1
ATOM 1744 N N . TRP A 1 221 ? -20.774 -13.507 24.266 1.00 97.69 221 TRP A N 1
ATOM 1745 C CA . TRP A 1 221 ? -19.755 -13.171 23.275 1.00 97.69 221 TRP A CA 1
ATOM 1746 C C . TRP A 1 221 ? -18.869 -14.371 22.944 1.00 97.69 221 TRP A C 1
ATOM 1748 O O . TRP A 1 221 ? -18.720 -14.704 21.769 1.00 97.69 221 TRP A O 1
ATOM 1758 N N . ASN A 1 222 ? -18.348 -15.056 23.964 1.00 97.50 222 ASN A N 1
ATOM 1759 C CA . ASN A 1 222 ? -17.486 -16.226 23.793 1.00 97.50 222 ASN A CA 1
ATOM 1760 C C . ASN A 1 222 ? -18.214 -17.331 23.016 1.00 97.50 222 ASN A C 1
ATOM 1762 O O . ASN A 1 222 ? -17.730 -17.756 21.971 1.00 97.50 222 ASN A O 1
ATOM 1766 N N . ALA A 1 223 ? -19.452 -17.660 23.399 1.00 97.38 223 ALA A N 1
ATOM 1767 C CA . ALA A 1 223 ? -20.285 -18.625 22.677 1.00 97.38 223 ALA A CA 1
ATOM 1768 C C . ALA A 1 223 ? -20.592 -18.214 21.223 1.00 97.38 223 ALA A C 1
ATOM 1770 O O . ALA A 1 223 ? -20.953 -19.053 20.397 1.00 97.38 223 ALA A O 1
ATOM 1771 N N . ARG A 1 224 ? -20.501 -16.918 20.888 1.00 96.62 224 ARG A N 1
ATOM 1772 C CA . ARG A 1 224 ? -20.663 -16.421 19.514 1.00 96.62 224 ARG A CA 1
ATOM 1773 C C . ARG A 1 224 ? -19.361 -16.516 18.717 1.00 96.62 224 ARG A C 1
ATOM 1775 O O . ARG A 1 224 ? -19.420 -16.858 17.538 1.00 96.62 224 ARG A O 1
ATOM 1782 N N . MET A 1 225 ? -18.218 -16.238 19.343 1.00 96.19 225 MET A N 1
ATOM 1783 C CA . MET A 1 225 ? -16.885 -16.350 18.735 1.00 96.19 225 MET A CA 1
ATOM 1784 C C . MET A 1 225 ? -16.441 -17.805 18.542 1.00 96.19 225 MET A C 1
ATOM 1786 O O . MET A 1 225 ? -15.737 -18.094 17.583 1.00 96.19 225 MET A O 1
ATOM 1790 N N . GLU A 1 226 ? -16.900 -18.727 19.389 1.00 96.00 226 GLU A N 1
ATOM 1791 C CA . GLU A 1 226 ? -16.648 -20.171 19.260 1.00 96.00 226 GLU A CA 1
ATOM 1792 C C . GLU A 1 226 ? -17.372 -20.812 18.068 1.00 96.00 226 GLU A C 1
ATOM 1794 O O . GLU A 1 226 ? -17.042 -21.927 17.662 1.00 96.00 226 GLU A O 1
ATOM 1799 N N . ARG A 1 227 ? -18.366 -20.130 17.481 1.00 96.62 227 ARG A N 1
ATOM 1800 C CA . ARG A 1 227 ? -19.087 -20.655 16.317 1.00 96.62 227 ARG A CA 1
ATOM 1801 C C . ARG A 1 227 ? -18.149 -20.700 15.115 1.00 96.62 227 ARG A C 1
ATOM 1803 O O . ARG A 1 227 ? -17.708 -19.629 14.690 1.00 96.62 227 ARG A O 1
ATOM 1810 N N . PRO A 1 228 ? -17.931 -21.877 14.499 1.00 96.38 228 PRO A N 1
ATOM 1811 C CA . PRO A 1 228 ? -17.075 -21.998 13.329 1.00 96.38 228 PRO A CA 1
ATOM 1812 C C . PRO A 1 228 ? -17.517 -21.044 12.219 1.00 96.38 228 PRO A C 1
ATOM 1814 O O . PRO A 1 228 ? -18.640 -21.130 11.714 1.00 96.38 228 PRO A O 1
ATOM 1817 N N . GLN A 1 229 ? -16.624 -20.129 11.855 1.00 97.75 229 GLN A N 1
ATOM 1818 C CA . GLN A 1 229 ? -16.794 -19.240 10.716 1.00 97.75 229 GLN A CA 1
ATOM 1819 C C . GLN A 1 229 ? -16.012 -19.777 9.528 1.00 97.75 229 GLN A C 1
ATOM 1821 O O . GLN A 1 229 ? -15.050 -20.530 9.678 1.00 97.75 229 GLN A O 1
ATOM 1826 N N . TYR A 1 230 ? -16.440 -19.397 8.331 1.00 98.25 230 TYR A N 1
ATOM 1827 C CA . TYR A 1 230 ? -15.821 -19.852 7.098 1.00 98.25 230 TYR A CA 1
ATOM 1828 C C . TYR A 1 230 ? -15.769 -18.713 6.097 1.00 98.25 230 TYR A C 1
ATOM 1830 O O . TYR A 1 230 ? -16.678 -17.887 6.057 1.00 98.25 230 TYR A O 1
ATOM 1838 N N . TYR A 1 231 ? -14.747 -18.728 5.254 1.00 98.19 231 TYR A N 1
ATOM 1839 C CA . TYR A 1 231 ? -14.664 -17.869 4.083 1.00 98.19 231 TYR A CA 1
ATOM 1840 C C . TYR A 1 231 ? -14.500 -18.721 2.825 1.00 98.19 231 TYR A C 1
ATOM 1842 O O . TYR A 1 231 ? -14.120 -19.896 2.886 1.00 98.19 231 TYR A O 1
ATOM 1850 N N . ILE A 1 232 ? -14.846 -18.133 1.685 1.00 98.12 232 ILE A N 1
ATOM 1851 C CA . ILE A 1 232 ? -14.640 -18.743 0.375 1.00 98.12 232 ILE A CA 1
ATOM 1852 C C . ILE A 1 232 ? -13.271 -18.274 -0.104 1.00 98.12 232 ILE A C 1
ATOM 1854 O O . ILE A 1 232 ? -13.062 -17.083 -0.328 1.00 98.12 232 ILE A O 1
ATOM 1858 N N . SER A 1 233 ? -12.341 -19.217 -0.198 1.00 96.88 233 SER A N 1
ATOM 1859 C CA . SER A 1 233 ? -11.011 -18.995 -0.756 1.00 96.88 233 SER A CA 1
ATOM 1860 C C . SER A 1 233 ? -11.098 -18.687 -2.249 1.00 96.88 233 SER A C 1
ATOM 1862 O O . SER A 1 233 ? -12.101 -18.997 -2.900 1.00 96.88 233 SER A O 1
ATOM 1864 N N . ARG A 1 234 ? -10.028 -18.128 -2.819 1.00 93.31 234 ARG A N 1
ATOM 1865 C CA . ARG A 1 234 ? -9.921 -17.896 -4.267 1.00 93.31 234 ARG A CA 1
ATOM 1866 C C . ARG A 1 234 ? -10.202 -19.144 -5.113 1.00 93.31 234 ARG A C 1
ATOM 1868 O O . ARG A 1 234 ? -10.800 -19.018 -6.178 1.00 93.31 234 ARG A O 1
ATOM 1875 N N . ASP A 1 235 ? -9.856 -20.329 -4.619 1.00 96.06 235 ASP A N 1
ATOM 1876 C CA . ASP A 1 235 ? -10.104 -21.603 -5.314 1.00 96.06 235 ASP A CA 1
ATOM 1877 C C . ASP A 1 235 ? -11.579 -22.051 -5.256 1.00 96.06 235 ASP A C 1
ATOM 1879 O O . ASP A 1 235 ? -11.923 -23.165 -5.648 1.00 96.06 235 ASP A O 1
ATOM 1883 N N . GLY A 1 236 ? -12.465 -21.227 -4.688 1.00 96.56 236 GLY A N 1
ATOM 1884 C CA . GLY A 1 236 ? -13.866 -21.563 -4.431 1.00 96.56 236 GLY A CA 1
ATOM 1885 C C . GLY A 1 236 ? -14.062 -22.516 -3.248 1.00 96.56 236 GLY A C 1
ATOM 1886 O O . GLY A 1 236 ? -15.195 -22.871 -2.921 1.00 96.56 236 GLY A O 1
ATOM 1887 N N . GLN A 1 237 ? -12.982 -22.929 -2.579 1.00 97.88 237 GLN A N 1
ATOM 1888 C CA . GLN A 1 237 ? -13.054 -23.825 -1.432 1.00 97.88 237 GLN A CA 1
ATOM 1889 C C . GLN A 1 237 ? -13.459 -23.085 -0.158 1.00 97.88 237 GLN A C 1
ATOM 1891 O O . GLN A 1 237 ? -12.983 -21.989 0.141 1.00 97.88 237 GLN A O 1
ATOM 1896 N N . ARG A 1 238 ? -14.316 -23.725 0.637 1.00 98.12 238 ARG A N 1
ATOM 1897 C CA . ARG A 1 238 ? -14.728 -23.221 1.947 1.00 98.12 238 ARG A CA 1
ATOM 1898 C C . ARG A 1 238 ? -13.656 -23.559 2.987 1.00 98.12 238 ARG A C 1
ATOM 1900 O O . ARG A 1 238 ? -13.508 -24.724 3.349 1.00 98.12 238 ARG A O 1
ATOM 1907 N N . LYS A 1 239 ? -12.942 -22.549 3.488 1.00 98.12 239 LYS A N 1
ATOM 1908 C CA . LYS A 1 239 ? -11.885 -22.693 4.507 1.00 98.12 239 LYS A CA 1
ATOM 1909 C C . LYS A 1 239 ? -12.353 -22.148 5.864 1.00 98.12 239 LYS A C 1
ATOM 1911 O O . LYS A 1 239 ? -13.176 -21.228 5.888 1.00 98.12 239 LYS A O 1
ATOM 1916 N N . PRO A 1 240 ? -11.881 -22.708 6.995 1.00 98.00 240 PRO A N 1
ATOM 1917 C CA . PRO A 1 240 ? -12.184 -22.158 8.313 1.00 98.00 240 PRO A CA 1
ATOM 1918 C C . PRO A 1 240 ? -11.595 -20.750 8.439 1.00 98.00 240 PRO A C 1
ATOM 1920 O O . PRO A 1 240 ? -10.461 -20.502 8.032 1.00 98.00 240 PRO A O 1
ATOM 1923 N N . LEU A 1 241 ? -12.377 -19.825 8.989 1.00 98.25 241 LEU A N 1
ATOM 1924 C CA . LEU A 1 241 ? -11.952 -18.452 9.219 1.00 98.25 241 LEU A CA 1
ATOM 1925 C C . LEU A 1 241 ? -11.275 -18.340 10.587 1.00 98.25 241 LEU A C 1
ATOM 1927 O O . LEU A 1 241 ? -11.853 -18.715 11.606 1.00 98.25 241 LEU A O 1
ATOM 1931 N N . LEU A 1 242 ? -10.067 -17.783 10.604 1.00 97.62 242 LEU A N 1
ATOM 1932 C CA . LEU A 1 242 ? -9.365 -17.460 11.837 1.00 97.62 242 LEU A CA 1
ATOM 1933 C C . LEU A 1 242 ? -9.970 -16.200 12.465 1.00 97.62 242 LEU A C 1
ATOM 1935 O O . LEU A 1 242 ? -10.065 -15.168 11.808 1.00 97.62 242 LEU A O 1
ATOM 1939 N N . THR A 1 243 ? -10.355 -16.281 13.736 1.00 96.75 243 THR A N 1
ATOM 1940 C CA . THR A 1 243 ? -10.969 -15.168 14.484 1.00 96.75 243 THR A CA 1
ATOM 1941 C C . THR A 1 243 ? -10.210 -14.803 15.760 1.00 96.75 243 THR A C 1
ATOM 1943 O O . THR A 1 243 ? -10.658 -13.937 16.511 1.00 96.75 243 THR A O 1
ATOM 1946 N N . ASP A 1 244 ? -9.080 -15.460 16.035 1.00 96.81 244 ASP A N 1
ATOM 1947 C CA . ASP A 1 244 ? -8.232 -15.128 17.178 1.00 96.81 244 ASP A CA 1
ATOM 1948 C C . ASP A 1 244 ? -7.467 -13.823 16.921 1.00 96.81 244 ASP A C 1
ATOM 1950 O O . ASP A 1 244 ? -6.745 -13.690 15.932 1.00 96.81 244 ASP A O 1
ATOM 1954 N N . ALA A 1 245 ? -7.627 -12.853 17.821 1.00 96.31 245 ALA A N 1
ATOM 1955 C CA . ALA A 1 245 ? -7.075 -11.513 17.651 1.00 96.31 245 ALA A CA 1
ATOM 1956 C C . ALA A 1 245 ? -5.540 -11.497 17.598 1.00 96.31 245 ALA A C 1
ATOM 1958 O O . ALA A 1 245 ? -4.965 -10.764 16.794 1.00 96.31 245 ALA A O 1
ATOM 1959 N N . ASN A 1 246 ? -4.881 -12.305 18.435 1.00 96.94 246 ASN A N 1
ATOM 1960 C CA . ASN A 1 246 ? -3.424 -12.317 18.544 1.00 96.94 246 ASN A CA 1
ATOM 1961 C C . ASN A 1 246 ? -2.796 -12.984 17.319 1.00 96.94 246 ASN A C 1
ATOM 1963 O O . ASN A 1 246 ? -1.825 -12.471 16.765 1.00 96.94 246 ASN A O 1
ATOM 1967 N N . LEU A 1 247 ? -3.374 -14.098 16.864 1.00 97.69 247 LEU A N 1
ATOM 1968 C CA . LEU A 1 247 ? -2.933 -14.782 15.654 1.00 97.69 247 LEU A CA 1
ATOM 1969 C C . LEU A 1 247 ? -3.166 -13.924 14.406 1.00 97.69 247 LEU A C 1
ATOM 1971 O O . LEU A 1 247 ? -2.294 -13.873 13.544 1.00 97.69 247 LEU A O 1
ATOM 1975 N N . LEU A 1 248 ? -4.286 -13.199 14.316 1.00 97.44 248 LEU A N 1
ATOM 1976 C CA . LEU A 1 248 ? -4.524 -12.264 13.210 1.00 97.44 248 LEU A CA 1
ATOM 1977 C C . LEU A 1 248 ? -3.518 -11.103 13.211 1.00 97.44 248 LEU A C 1
ATOM 1979 O O . LEU A 1 248 ? -3.005 -10.749 12.151 1.00 97.44 248 LEU A O 1
ATOM 1983 N N . GLU A 1 249 ? -3.192 -10.527 14.373 1.00 96.88 249 GLU A N 1
ATOM 1984 C CA . GLU A 1 249 ? -2.168 -9.474 14.480 1.00 96.88 249 GLU A CA 1
ATOM 1985 C C . GLU A 1 249 ? -0.776 -10.000 14.098 1.00 96.88 249 GLU A C 1
ATOM 1987 O O . GLU A 1 249 ? -0.043 -9.318 13.377 1.00 96.88 249 GLU A O 1
ATOM 1992 N N . LEU A 1 250 ? -0.433 -11.225 14.508 1.00 97.69 250 LEU A N 1
ATOM 1993 C CA . LEU A 1 250 ? 0.804 -11.895 14.106 1.00 97.69 250 LEU A CA 1
ATOM 1994 C C . LEU A 1 250 ? 0.868 -12.078 12.583 1.00 97.69 250 LEU A C 1
ATOM 1996 O O . LEU A 1 250 ? 1.829 -11.630 11.962 1.00 97.69 250 LEU A O 1
ATOM 2000 N N . ILE A 1 251 ? -0.185 -12.643 11.979 1.00 97.88 251 ILE A N 1
ATOM 2001 C CA . ILE A 1 251 ? -0.289 -12.843 10.526 1.00 97.88 251 ILE A CA 1
ATOM 2002 C C . ILE A 1 251 ? -0.128 -11.519 9.785 1.00 97.88 251 ILE A C 1
ATOM 2004 O O . ILE A 1 251 ? 0.642 -11.463 8.828 1.00 97.88 251 ILE A O 1
ATOM 2008 N N . ILE A 1 252 ? -0.811 -10.452 10.218 1.00 97.62 252 ILE A N 1
ATOM 2009 C CA . ILE A 1 252 ? -0.687 -9.132 9.587 1.00 97.62 252 ILE A CA 1
ATOM 2010 C C . ILE A 1 252 ? 0.763 -8.645 9.645 1.00 97.62 252 ILE A C 1
ATOM 2012 O O . ILE A 1 252 ? 1.299 -8.221 8.624 1.00 97.62 252 ILE A O 1
ATOM 2016 N N . ASN A 1 253 ? 1.402 -8.691 10.816 1.00 97.88 253 ASN A N 1
ATOM 2017 C CA . ASN A 1 253 ? 2.764 -8.181 10.976 1.00 97.88 253 ASN A CA 1
ATOM 2018 C C . ASN A 1 253 ? 3.779 -8.990 10.152 1.00 97.88 253 ASN A C 1
ATOM 2020 O O . ASN A 1 253 ? 4.638 -8.397 9.500 1.00 97.88 253 ASN A O 1
ATOM 2024 N N . ASP A 1 254 ? 3.654 -10.319 10.135 1.00 98.19 254 ASP A N 1
ATOM 2025 C CA . ASP A 1 254 ? 4.516 -11.183 9.327 1.00 98.19 254 ASP A CA 1
ATOM 2026 C C . ASP A 1 254 ? 4.323 -10.926 7.827 1.00 98.19 254 ASP A C 1
ATOM 2028 O O . ASP A 1 254 ? 5.306 -10.755 7.105 1.00 98.19 254 ASP A O 1
ATOM 2032 N N . HIS A 1 255 ? 3.077 -10.815 7.352 1.00 97.81 255 HIS A N 1
ATOM 2033 C CA . HIS A 1 255 ? 2.801 -10.528 5.942 1.00 97.81 255 HIS A CA 1
ATOM 2034 C C . HIS A 1 255 ? 3.244 -9.126 5.534 1.00 97.81 255 HIS A C 1
ATOM 2036 O O . HIS A 1 255 ? 3.753 -8.965 4.432 1.00 97.81 255 HIS A O 1
ATOM 2042 N N . LEU A 1 256 ? 3.110 -8.114 6.396 1.00 98.00 256 LEU A N 1
ATOM 2043 C CA . LEU A 1 256 ? 3.629 -6.774 6.109 1.00 98.00 256 LEU A CA 1
ATOM 2044 C C . LEU A 1 256 ? 5.151 -6.786 5.934 1.00 98.00 256 LEU A C 1
ATOM 2046 O O . LEU A 1 256 ? 5.649 -6.176 4.989 1.00 98.00 256 LEU A O 1
ATOM 2050 N N . ARG A 1 257 ? 5.881 -7.530 6.778 1.00 98.25 257 ARG A N 1
ATOM 2051 C CA . ARG A 1 257 ? 7.329 -7.721 6.608 1.00 98.25 257 ARG A CA 1
ATOM 2052 C C . ARG A 1 257 ? 7.644 -8.408 5.276 1.00 98.25 257 ARG A C 1
ATOM 2054 O O . ARG A 1 257 ? 8.480 -7.911 4.527 1.00 98.25 257 ARG A O 1
ATOM 2061 N N . PHE A 1 258 ? 6.956 -9.506 4.954 1.00 98.12 258 PHE A N 1
ATOM 2062 C CA . PHE A 1 258 ? 7.172 -10.214 3.686 1.00 98.12 258 PHE A CA 1
ATOM 2063 C C . PHE A 1 258 ? 6.827 -9.364 2.462 1.00 98.12 258 PHE A C 1
ATOM 2065 O O . PHE A 1 258 ? 7.526 -9.430 1.454 1.00 98.12 258 PHE A O 1
ATOM 2072 N N . ILE A 1 259 ? 5.777 -8.547 2.543 1.00 98.19 259 ILE A N 1
ATOM 2073 C CA . ILE A 1 259 ? 5.409 -7.603 1.489 1.00 98.19 259 ILE A CA 1
ATOM 2074 C C . ILE A 1 259 ? 6.528 -6.589 1.262 1.00 98.19 259 ILE A C 1
ATOM 2076 O O . ILE A 1 259 ? 6.831 -6.296 0.111 1.00 98.19 259 ILE A O 1
ATOM 2080 N N . ASP A 1 260 ? 7.160 -6.077 2.318 1.00 98.12 260 ASP A N 1
ATOM 2081 C CA . ASP A 1 260 ? 8.258 -5.117 2.186 1.00 98.12 260 ASP A CA 1
ATOM 2082 C C . ASP A 1 260 ? 9.500 -5.735 1.533 1.00 98.12 260 ASP A C 1
ATOM 2084 O O . ASP A 1 260 ? 10.075 -5.144 0.618 1.00 98.12 260 ASP A O 1
ATOM 2088 N N . GLU A 1 261 ? 9.871 -6.953 1.928 1.00 97.94 261 GLU A N 1
ATOM 2089 C CA . GLU A 1 261 ? 10.960 -7.711 1.295 1.00 97.94 261 GLU A CA 1
ATOM 2090 C C . GLU A 1 261 ? 10.665 -8.001 -0.187 1.00 97.94 261 GLU A C 1
ATOM 2092 O O . GLU A 1 261 ? 11.508 -7.803 -1.071 1.00 97.94 261 GLU A O 1
ATOM 2097 N N . PHE A 1 262 ? 9.436 -8.425 -0.479 1.00 97.44 262 PHE A N 1
ATOM 2098 C CA . PHE A 1 262 ? 8.993 -8.711 -1.836 1.00 97.44 262 PHE A CA 1
ATOM 2099 C C . PHE A 1 262 ? 8.939 -7.448 -2.701 1.00 97.44 262 PHE A C 1
ATOM 2101 O O . PHE A 1 262 ? 9.382 -7.459 -3.848 1.00 97.44 262 PHE A O 1
ATOM 2108 N N . TYR A 1 263 ? 8.474 -6.331 -2.144 1.00 97.12 263 TYR A N 1
ATOM 2109 C CA . TYR A 1 263 ? 8.427 -5.045 -2.828 1.00 97.12 263 TYR A CA 1
ATOM 2110 C C . TYR A 1 263 ? 9.826 -4.565 -3.231 1.00 97.12 263 TYR A C 1
ATOM 2112 O O . TYR A 1 263 ? 10.019 -4.148 -4.373 1.00 97.12 263 TYR A O 1
ATOM 2120 N N . MET A 1 264 ? 10.823 -4.695 -2.348 1.00 97.56 264 MET A N 1
ATOM 2121 C CA . MET A 1 264 ? 12.222 -4.395 -2.688 1.00 97.56 264 MET A CA 1
ATOM 2122 C C . MET A 1 264 ? 12.735 -5.271 -3.838 1.00 97.56 264 MET A C 1
ATOM 2124 O O . MET A 1 264 ? 13.409 -4.775 -4.741 1.00 97.56 264 MET A O 1
ATOM 2128 N N . THR A 1 265 ? 12.365 -6.555 -3.846 1.00 96.75 265 THR A N 1
ATOM 2129 C CA . THR A 1 265 ? 12.724 -7.491 -4.924 1.00 96.75 265 THR A CA 1
ATOM 2130 C C . THR A 1 265 ? 12.120 -7.062 -6.265 1.00 96.75 265 THR A C 1
ATOM 2132 O O . THR A 1 265 ? 12.814 -7.062 -7.286 1.00 96.75 265 THR A O 1
ATOM 2135 N N . ILE A 1 266 ? 10.851 -6.636 -6.282 1.00 96.50 266 ILE A N 1
ATOM 2136 C CA . ILE A 1 266 ? 10.209 -6.121 -7.500 1.00 96.50 266 ILE A CA 1
ATOM 2137 C C . ILE A 1 266 ? 10.923 -4.853 -7.988 1.00 96.50 266 ILE A C 1
ATOM 2139 O O . ILE A 1 266 ? 11.244 -4.759 -9.172 1.00 96.50 266 ILE A O 1
ATOM 2143 N N . GLN A 1 267 ? 11.234 -3.909 -7.092 1.00 96.06 267 GLN A N 1
ATOM 2144 C CA . GLN A 1 267 ? 11.933 -2.673 -7.466 1.00 96.06 267 GLN A CA 1
ATOM 2145 C C . GLN A 1 267 ? 13.314 -2.940 -8.068 1.00 96.06 267 GLN A C 1
ATOM 2147 O O . GLN A 1 267 ? 13.692 -2.318 -9.064 1.00 96.06 267 GLN A O 1
ATOM 2152 N N . GLN A 1 268 ? 14.062 -3.883 -7.491 1.00 96.38 268 GLN A N 1
ATOM 2153 C CA . GLN A 1 268 ? 15.342 -4.307 -8.046 1.00 96.38 268 GLN A CA 1
ATOM 2154 C C . GLN A 1 268 ? 15.157 -4.896 -9.451 1.00 96.38 268 GLN A C 1
ATOM 2156 O O . GLN A 1 268 ? 15.831 -4.475 -10.390 1.00 96.38 268 GLN A O 1
ATOM 2161 N N . THR A 1 269 ? 14.195 -5.805 -9.615 1.00 94.62 269 THR A N 1
ATOM 2162 C CA . THR A 1 269 ? 13.887 -6.443 -10.905 1.00 94.62 269 THR A CA 1
ATOM 2163 C C . THR A 1 269 ? 13.525 -5.413 -11.974 1.00 94.62 269 THR A C 1
ATOM 2165 O O . THR A 1 269 ? 14.002 -5.477 -13.109 1.00 94.62 269 THR A O 1
ATOM 2168 N N . ARG A 1 270 ? 12.724 -4.410 -11.609 1.00 95.31 270 ARG A N 1
ATOM 2169 C CA . ARG A 1 270 ? 12.355 -3.303 -12.490 1.00 95.31 270 ARG A CA 1
ATOM 2170 C C . ARG A 1 270 ? 13.569 -2.473 -12.912 1.00 95.31 270 ARG A C 1
ATOM 2172 O O . ARG A 1 270 ? 13.725 -2.157 -14.093 1.00 95.31 270 ARG A O 1
ATOM 2179 N N . ALA A 1 271 ? 14.449 -2.137 -11.969 1.00 96.12 271 ALA A N 1
ATOM 2180 C CA . ALA A 1 271 ? 15.683 -1.407 -12.257 1.00 96.12 271 ALA A CA 1
ATOM 2181 C C . ALA A 1 271 ? 16.616 -2.197 -13.195 1.00 96.12 271 ALA A C 1
ATOM 2183 O O . ALA A 1 271 ? 17.220 -1.620 -14.107 1.00 96.12 271 ALA A O 1
ATOM 2184 N N . GLU A 1 272 ? 16.698 -3.517 -13.017 1.00 95.12 272 GLU A N 1
ATOM 2185 C CA . GLU A 1 272 ? 17.430 -4.412 -13.915 1.00 95.12 272 GLU A CA 1
ATOM 2186 C C . GLU A 1 272 ? 16.820 -4.428 -15.323 1.00 95.12 272 GLU A C 1
ATOM 2188 O O . GLU A 1 272 ? 17.557 -4.260 -16.298 1.00 95.12 272 GLU A O 1
ATOM 2193 N N . CYS A 1 273 ? 15.491 -4.540 -15.447 1.00 94.56 273 CYS A N 1
ATOM 2194 C CA . CYS A 1 273 ? 14.794 -4.484 -16.738 1.00 94.56 273 CYS A CA 1
ATOM 2195 C C . CYS A 1 273 ? 15.087 -3.174 -17.480 1.00 94.56 273 CYS A C 1
ATOM 2197 O O . CYS A 1 273 ? 15.496 -3.205 -18.639 1.00 94.56 273 CYS A O 1
ATOM 2199 N N . LEU A 1 274 ? 14.979 -2.030 -16.796 1.00 94.75 274 LEU A N 1
ATOM 2200 C CA . LEU A 1 274 ? 15.289 -0.715 -17.369 1.00 94.75 274 LEU A CA 1
ATOM 2201 C C . LEU A 1 274 ? 16.743 -0.605 -17.837 1.00 94.75 274 LEU A C 1
ATOM 2203 O O . LEU A 1 274 ? 17.027 -0.019 -18.882 1.00 94.75 274 LEU A O 1
ATOM 2207 N N . THR A 1 275 ? 17.678 -1.152 -17.060 1.00 96.88 275 THR A N 1
ATOM 2208 C CA . THR A 1 275 ? 19.105 -1.126 -17.402 1.00 96.88 275 THR A CA 1
ATOM 2209 C C . THR A 1 275 ? 19.382 -1.973 -18.642 1.00 96.88 275 THR A C 1
ATOM 2211 O O . THR A 1 275 ? 20.079 -1.522 -19.553 1.00 96.88 275 THR A O 1
ATOM 2214 N N . ARG A 1 276 ? 18.795 -3.173 -18.721 1.00 95.25 276 ARG A N 1
ATOM 2215 C CA . ARG A 1 276 ? 18.942 -4.059 -19.882 1.00 95.25 276 ARG A CA 1
ATOM 2216 C C . ARG A 1 276 ? 18.260 -3.501 -21.127 1.00 95.25 276 ARG A C 1
ATOM 2218 O O . ARG A 1 276 ? 18.857 -3.546 -22.196 1.00 95.25 276 ARG A O 1
ATOM 2225 N N . GLU A 1 277 ? 17.078 -2.899 -20.999 1.00 94.69 277 GLU A N 1
ATOM 2226 C CA . GLU A 1 277 ? 16.389 -2.254 -22.124 1.00 94.69 277 GLU A CA 1
ATOM 2227 C C . GLU A 1 277 ? 17.242 -1.133 -22.740 1.00 94.69 277 GLU A C 1
ATOM 2229 O O . GLU A 1 277 ? 17.363 -1.032 -23.964 1.00 94.69 277 GLU A O 1
ATOM 2234 N N . ARG A 1 278 ? 17.876 -0.303 -21.899 1.00 95.75 278 ARG A N 1
ATOM 2235 C CA . ARG A 1 278 ? 18.798 0.746 -22.362 1.00 95.75 278 ARG A CA 1
ATOM 2236 C C . ARG A 1 278 ? 20.001 0.152 -23.084 1.00 95.75 278 ARG A C 1
ATOM 2238 O O . ARG A 1 278 ? 20.300 0.590 -24.191 1.00 95.75 278 ARG A O 1
ATOM 2245 N N . ALA A 1 279 ? 20.628 -0.875 -22.513 1.00 96.56 279 ALA A N 1
ATOM 2246 C CA . ALA A 1 279 ? 21.766 -1.549 -23.135 1.00 96.56 279 ALA A CA 1
ATOM 2247 C C . ALA A 1 279 ? 21.402 -2.172 -24.498 1.00 96.56 279 ALA A C 1
ATOM 2249 O O . ALA A 1 279 ? 22.156 -2.048 -25.464 1.00 96.56 279 ALA A O 1
ATOM 2250 N N . GLU A 1 280 ? 20.227 -2.799 -24.622 1.00 94.94 280 GLU A N 1
ATOM 2251 C CA . GLU A 1 280 ? 19.747 -3.335 -25.900 1.00 94.94 280 GLU A CA 1
ATOM 2252 C C . GLU A 1 280 ? 19.482 -2.245 -26.937 1.00 94.94 280 GLU A C 1
ATOM 2254 O O . GLU A 1 280 ? 19.764 -2.438 -28.126 1.00 94.94 280 GLU A O 1
ATOM 2259 N N . ARG A 1 281 ? 18.939 -1.104 -26.500 1.00 95.25 281 ARG A N 1
ATOM 2260 C CA . ARG A 1 281 ? 18.692 0.053 -27.361 1.00 95.25 281 ARG A CA 1
ATOM 2261 C C . ARG A 1 281 ? 20.003 0.636 -27.878 1.00 95.25 281 ARG A C 1
ATOM 2263 O O . ARG A 1 281 ? 20.155 0.759 -29.087 1.00 95.25 281 ARG A O 1
ATOM 2270 N N . GLU A 1 282 ? 20.976 0.867 -27.003 1.00 97.06 282 GLU A N 1
ATOM 2271 C CA . GLU A 1 282 ? 22.314 1.337 -27.382 1.00 97.06 282 GLU A CA 1
ATOM 2272 C C . GLU A 1 282 ? 23.004 0.363 -28.352 1.00 97.06 282 GLU A C 1
ATOM 2274 O O . GLU A 1 282 ? 23.518 0.768 -29.396 1.00 97.06 282 GLU A O 1
ATOM 2279 N N . ALA A 1 283 ? 22.947 -0.946 -28.081 1.00 97.00 283 ALA A N 1
ATOM 2280 C CA . ALA A 1 283 ? 23.499 -1.963 -28.976 1.00 97.00 283 ALA A CA 1
ATOM 2281 C C . ALA A 1 283 ? 22.778 -2.017 -30.336 1.00 97.00 283 ALA A C 1
ATOM 2283 O O . ALA A 1 283 ? 23.376 -2.356 -31.363 1.00 97.00 283 ALA A O 1
ATOM 2284 N N . ARG A 1 284 ? 21.475 -1.722 -30.375 1.00 95.94 284 ARG A N 1
ATOM 2285 C CA . ARG A 1 284 ? 20.718 -1.585 -31.624 1.00 95.94 284 ARG A CA 1
ATOM 2286 C C . ARG A 1 284 ? 21.157 -0.337 -32.384 1.00 95.94 284 ARG A C 1
ATOM 2288 O O . ARG A 1 284 ? 21.444 -0.460 -33.570 1.00 95.94 284 ARG A O 1
ATOM 2295 N N . ASP A 1 285 ? 21.284 0.801 -31.715 1.00 96.44 285 ASP A N 1
ATOM 2296 C CA . ASP A 1 285 ? 21.685 2.069 -32.328 1.00 96.44 285 ASP A CA 1
ATOM 2297 C C . ASP A 1 285 ? 23.089 1.980 -32.939 1.00 96.44 285 ASP A C 1
ATOM 2299 O O . ASP A 1 285 ? 23.288 2.388 -34.083 1.00 96.44 285 ASP A O 1
ATOM 2303 N N . VAL A 1 286 ? 24.036 1.330 -32.252 1.00 97.88 286 VAL A N 1
ATOM 2304 C CA . VAL A 1 286 ? 25.374 1.036 -32.798 1.00 97.88 286 VAL A CA 1
ATOM 2305 C C . VAL A 1 286 ? 25.291 0.163 -34.055 1.00 97.88 286 VAL A C 1
ATOM 2307 O O . VAL A 1 286 ? 25.966 0.438 -35.047 1.00 97.88 286 VAL A O 1
ATOM 2310 N N . ARG A 1 287 ? 24.439 -0.873 -34.064 1.00 97.69 287 ARG A N 1
ATOM 2311 C CA . ARG A 1 287 ? 24.239 -1.721 -35.255 1.00 97.69 287 ARG A CA 1
ATOM 2312 C C . ARG A 1 287 ? 23.632 -0.943 -36.421 1.00 97.69 287 ARG A C 1
ATOM 2314 O O . ARG A 1 287 ? 24.095 -1.105 -37.548 1.00 97.69 287 ARG A O 1
ATOM 2321 N N . VAL A 1 288 ? 22.638 -0.092 -36.162 1.00 97.38 288 VAL A N 1
ATOM 2322 C CA . VAL A 1 288 ? 22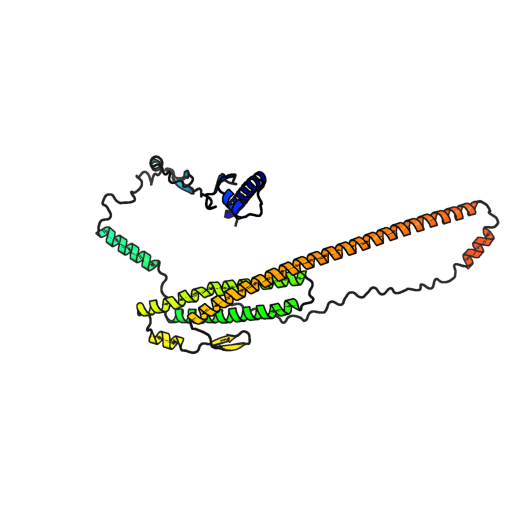.032 0.771 -37.188 1.00 97.38 288 VAL A CA 1
ATOM 2323 C C . VAL A 1 288 ? 23.060 1.757 -37.736 1.00 97.38 288 VAL A C 1
ATOM 2325 O O . VAL A 1 288 ? 23.184 1.893 -38.950 1.00 97.38 288 VAL A O 1
ATOM 2328 N N . PHE A 1 289 ? 23.843 2.397 -36.868 1.00 97.75 289 PHE A N 1
ATOM 2329 C CA . PHE A 1 289 ? 24.900 3.320 -37.270 1.00 97.75 289 PHE A CA 1
ATOM 2330 C C . PHE A 1 289 ? 25.948 2.643 -38.164 1.00 97.75 289 PHE A C 1
ATOM 2332 O O . PHE A 1 289 ? 26.250 3.148 -39.245 1.00 97.75 289 PHE A O 1
ATOM 2339 N N . ASN A 1 290 ? 26.433 1.461 -37.773 1.00 98.00 290 ASN A N 1
ATOM 2340 C CA . ASN A 1 290 ? 27.386 0.685 -38.571 1.00 98.00 290 ASN A CA 1
ATOM 2341 C C . ASN A 1 290 ? 26.796 0.265 -39.930 1.00 98.00 290 ASN A C 1
ATOM 2343 O O . ASN A 1 290 ? 27.486 0.312 -40.948 1.00 98.00 290 ASN A O 1
ATOM 2347 N N . ALA A 1 291 ? 25.511 -0.103 -39.974 1.00 97.69 291 ALA A N 1
ATOM 2348 C CA . ALA A 1 291 ? 24.822 -0.414 -41.225 1.00 97.69 291 ALA A CA 1
ATOM 2349 C C . ALA A 1 291 ? 24.712 0.819 -42.141 1.00 97.69 291 ALA A C 1
ATOM 2351 O O . ALA A 1 291 ? 24.968 0.716 -43.340 1.00 97.69 291 ALA A O 1
ATOM 2352 N N . ILE A 1 292 ? 24.403 1.998 -41.588 1.00 97.38 292 ILE A N 1
ATOM 2353 C CA . ILE A 1 292 ? 24.370 3.262 -42.339 1.00 97.38 292 ILE A CA 1
ATOM 2354 C C . ILE A 1 292 ? 25.759 3.605 -42.886 1.00 97.38 292 ILE A C 1
ATOM 2356 O O . ILE A 1 292 ? 25.868 3.957 -44.059 1.00 97.38 292 ILE A O 1
ATOM 2360 N N . GLN A 1 293 ? 26.819 3.466 -42.083 1.00 98.00 293 GLN A N 1
ATOM 2361 C CA . GLN A 1 293 ? 28.194 3.678 -42.549 1.00 98.00 293 GLN A CA 1
ATOM 2362 C C . GLN A 1 293 ? 28.564 2.722 -43.688 1.00 98.00 293 GLN A C 1
ATOM 2364 O O . GLN A 1 293 ? 29.144 3.149 -44.685 1.00 98.00 293 GLN A O 1
ATOM 2369 N N . SER A 1 294 ? 28.176 1.447 -43.586 1.00 98.06 294 SER A N 1
ATOM 2370 C CA . SER A 1 294 ? 28.381 0.469 -44.657 1.00 98.06 294 SER A CA 1
ATOM 2371 C C . SER A 1 294 ? 27.648 0.873 -45.942 1.00 98.06 294 SER A C 1
ATOM 2373 O O . SER A 1 294 ? 28.252 0.883 -47.013 1.00 98.06 294 SER A O 1
ATOM 2375 N N . ILE A 1 295 ? 26.386 1.309 -45.848 1.00 97.31 295 ILE A N 1
ATOM 2376 C CA . ILE A 1 295 ? 25.627 1.810 -47.004 1.00 97.31 295 ILE A CA 1
ATOM 2377 C C . ILE A 1 295 ? 26.319 3.033 -47.617 1.00 97.31 295 ILE A C 1
ATOM 2379 O O . ILE A 1 295 ? 26.523 3.073 -48.829 1.00 97.31 295 ILE A O 1
ATOM 2383 N N . GLN A 1 296 ? 26.738 4.006 -46.806 1.00 96.94 296 GLN A N 1
ATOM 2384 C CA . GLN A 1 296 ? 27.451 5.191 -47.291 1.00 96.94 296 GLN A CA 1
ATOM 2385 C C . GLN A 1 296 ? 28.737 4.818 -48.036 1.00 96.94 296 GLN A C 1
ATOM 2387 O O . GLN A 1 296 ? 28.983 5.342 -49.122 1.00 96.94 296 GLN A O 1
ATOM 2392 N N . GLN A 1 297 ? 29.508 3.870 -47.505 1.00 97.81 297 GLN A N 1
ATOM 2393 C CA . GLN A 1 297 ? 30.721 3.371 -48.146 1.00 97.81 297 GLN A CA 1
ATOM 2394 C C . GLN A 1 297 ? 30.415 2.715 -49.501 1.00 97.81 297 GLN A C 1
ATOM 2396 O O . GLN A 1 297 ? 31.026 3.070 -50.510 1.00 97.81 297 GLN A O 1
ATOM 2401 N N . THR A 1 298 ? 29.400 1.845 -49.570 1.00 97.88 298 THR A N 1
ATOM 2402 C CA . THR A 1 298 ? 28.984 1.235 -50.847 1.00 97.88 298 THR A CA 1
ATOM 2403 C C . THR A 1 298 ? 28.489 2.274 -51.858 1.00 97.88 298 THR A C 1
ATOM 2405 O O . THR A 1 298 ? 28.769 2.161 -53.049 1.00 97.88 298 THR A O 1
ATOM 2408 N N . MET A 1 299 ? 27.808 3.335 -51.412 1.00 96.19 299 MET A N 1
ATOM 2409 C CA . MET A 1 299 ? 27.375 4.428 -52.288 1.00 96.19 299 MET A CA 1
ATOM 2410 C C . MET A 1 299 ? 28.556 5.218 -52.860 1.00 96.19 299 MET A C 1
ATOM 2412 O O . MET A 1 299 ? 28.509 5.615 -54.027 1.00 96.19 299 MET A O 1
ATOM 2416 N N . VAL A 1 300 ? 29.611 5.443 -52.070 1.00 97.44 300 VAL A N 1
ATOM 2417 C CA . VAL A 1 300 ? 30.855 6.073 -52.544 1.00 97.44 300 VAL A CA 1
ATOM 2418 C C . VAL A 1 300 ? 31.516 5.200 -53.612 1.00 97.44 300 VAL A C 1
ATOM 2420 O O . VAL A 1 300 ? 31.834 5.692 -54.692 1.00 97.44 300 VAL A O 1
ATOM 2423 N N . GLU A 1 301 ? 31.623 3.893 -53.376 1.00 97.06 301 GLU A N 1
ATOM 2424 C CA . GLU A 1 301 ? 32.195 2.943 -54.340 1.00 97.06 301 GLU A CA 1
ATOM 2425 C C . GLU A 1 301 ? 31.385 2.868 -55.646 1.00 97.06 301 GLU A C 1
ATOM 2427 O O . GLU A 1 301 ? 31.943 2.894 -56.748 1.00 97.06 301 GLU A O 1
ATOM 2432 N N . VAL A 1 302 ? 30.051 2.849 -55.556 1.00 96.12 302 VAL A N 1
ATOM 2433 C CA . VAL A 1 302 ? 29.163 2.913 -56.729 1.00 96.12 302 VAL A CA 1
ATOM 2434 C C . VAL A 1 302 ? 29.345 4.235 -57.481 1.00 96.12 302 VAL A C 1
ATOM 2436 O O . VAL A 1 302 ? 29.445 4.249 -58.708 1.00 96.12 302 VAL A O 1
ATOM 2439 N N . LYS A 1 303 ? 29.448 5.366 -56.779 1.00 96.62 303 LYS A N 1
ATOM 2440 C CA . LYS A 1 303 ? 29.689 6.672 -57.410 1.00 96.62 303 LYS A CA 1
ATOM 2441 C C . LYS A 1 303 ? 31.027 6.709 -58.154 1.00 96.62 303 LYS A C 1
ATOM 2443 O O . LYS A 1 303 ? 31.094 7.238 -59.270 1.00 96.62 303 LYS A O 1
ATOM 2448 N N . ASP A 1 304 ? 32.072 6.132 -57.573 1.00 95.81 304 ASP A N 1
ATOM 2449 C CA . ASP A 1 304 ? 33.399 6.062 -58.184 1.00 95.81 304 ASP A CA 1
ATOM 2450 C C . ASP A 1 304 ? 33.415 5.147 -59.413 1.00 95.81 304 ASP A C 1
ATOM 2452 O O . ASP A 1 304 ? 33.980 5.507 -60.449 1.00 95.81 304 ASP A O 1
ATOM 2456 N N . THR A 1 305 ? 32.754 3.989 -59.346 1.00 94.81 305 THR A N 1
ATOM 2457 C CA . THR A 1 305 ? 32.633 3.071 -60.493 1.00 94.81 305 THR A CA 1
ATOM 2458 C C . THR A 1 305 ? 31.832 3.689 -61.642 1.00 94.81 305 THR A C 1
ATOM 2460 O O . THR A 1 305 ? 32.283 3.634 -62.789 1.00 94.81 305 THR A O 1
ATOM 2463 N N . VAL A 1 306 ? 30.720 4.374 -61.355 1.00 93.25 306 VAL A N 1
ATOM 2464 C CA . VAL A 1 306 ? 29.940 5.129 -62.355 1.00 93.25 306 VAL A CA 1
ATOM 2465 C C . VAL A 1 306 ? 30.772 6.257 -62.977 1.00 93.25 306 VAL A C 1
ATOM 2467 O O . VAL A 1 306 ? 30.744 6.461 -64.194 1.00 93.25 306 VAL A O 1
ATOM 2470 N N . SER A 1 307 ? 31.559 6.978 -62.172 1.00 90.81 307 SER A N 1
ATOM 2471 C CA . SER A 1 307 ? 32.429 8.057 -62.661 1.00 90.81 307 SER A CA 1
ATOM 2472 C C . SER A 1 307 ? 33.530 7.529 -63.585 1.00 90.81 307 SER A C 1
ATOM 2474 O O . SER A 1 307 ? 33.765 8.107 -64.649 1.00 90.81 307 SER A O 1
ATOM 2476 N N . LYS A 1 308 ? 34.149 6.392 -63.235 1.00 88.81 308 LYS A N 1
ATOM 2477 C CA . LYS A 1 308 ? 35.136 5.701 -64.082 1.00 88.81 308 LYS A CA 1
ATOM 2478 C C . LYS A 1 308 ? 34.519 5.226 -65.402 1.00 88.81 308 LYS A C 1
ATOM 2480 O O . LYS A 1 308 ? 35.084 5.497 -66.459 1.00 88.81 308 LYS A O 1
ATOM 2485 N N . GLN A 1 309 ? 33.330 4.617 -65.378 1.00 81.69 309 GLN A N 1
ATOM 2486 C CA . GLN A 1 309 ? 32.623 4.199 -66.599 1.00 81.69 309 GLN A CA 1
ATOM 2487 C C . GLN A 1 309 ? 32.272 5.379 -67.520 1.00 81.69 309 GLN A C 1
ATOM 2489 O O . GLN A 1 309 ? 32.382 5.271 -68.743 1.00 81.69 309 GLN A O 1
ATOM 2494 N N . LYS A 1 310 ? 31.905 6.541 -66.962 1.00 75.25 310 LYS A N 1
ATOM 2495 C CA . LYS A 1 310 ? 31.599 7.749 -67.749 1.00 75.25 310 LYS A CA 1
ATOM 2496 C C . LYS A 1 310 ? 32.803 8.244 -68.563 1.00 75.25 310 LYS A C 1
ATOM 2498 O O . LYS A 1 310 ? 32.617 8.777 -69.658 1.00 75.25 310 LYS A O 1
ATOM 2503 N N . ILE A 1 311 ? 34.028 8.055 -68.064 1.00 69.19 311 ILE A N 1
ATOM 2504 C CA . ILE A 1 311 ? 35.269 8.380 -68.789 1.00 69.19 311 ILE A CA 1
ATOM 2505 C C . ILE A 1 311 ? 35.471 7.411 -69.963 1.00 69.19 311 ILE A C 1
ATOM 2507 O O . ILE A 1 311 ? 35.780 7.854 -71.069 1.00 69.19 311 ILE A O 1
ATOM 2511 N N . THR A 1 312 ? 35.209 6.117 -69.765 1.00 60.62 312 THR A N 1
ATOM 2512 C CA . THR A 1 312 ? 35.282 5.100 -70.827 1.00 60.62 312 THR A CA 1
ATOM 2513 C C . THR A 1 312 ? 34.290 5.380 -71.961 1.00 60.62 312 THR A C 1
ATOM 2515 O O . THR A 1 312 ? 34.639 5.259 -73.132 1.00 60.62 312 THR A O 1
ATOM 2518 N N . ILE A 1 313 ? 33.075 5.843 -71.647 1.00 59.84 313 ILE A N 1
ATOM 2519 C CA . ILE A 1 313 ? 32.078 6.212 -72.669 1.00 59.84 313 ILE A CA 1
ATOM 2520 C C . ILE A 1 313 ? 32.525 7.454 -73.460 1.00 59.84 313 ILE A C 1
ATOM 2522 O O . ILE A 1 313 ? 32.369 7.498 -74.681 1.00 59.84 313 ILE A O 1
ATOM 2526 N N . LYS A 1 314 ? 33.136 8.451 -72.803 1.00 59.28 314 LYS A N 1
ATOM 2527 C CA . LYS A 1 314 ? 33.673 9.639 -73.489 1.00 59.28 314 LYS A CA 1
ATOM 2528 C C . LYS A 1 314 ? 34.874 9.318 -74.387 1.00 59.28 314 LYS A C 1
ATOM 2530 O O . LYS A 1 314 ? 34.960 9.889 -75.472 1.00 59.28 314 LYS A O 1
ATOM 2535 N N . SER A 1 315 ? 35.765 8.401 -73.997 1.00 55.25 315 SER A N 1
ATOM 2536 C CA . SER A 1 315 ? 36.873 7.982 -74.875 1.00 55.25 315 SER A CA 1
ATOM 2537 C C . SER A 1 315 ? 36.378 7.164 -76.073 1.00 55.25 315 SER A C 1
ATOM 2539 O O . SER A 1 315 ? 36.883 7.335 -77.182 1.00 55.25 315 SER A O 1
ATOM 2541 N N . CYS A 1 316 ? 35.319 6.368 -75.889 1.00 51.81 316 CYS A N 1
ATOM 2542 C CA . CYS A 1 316 ? 34.647 5.654 -76.973 1.00 51.81 316 CYS A CA 1
ATOM 2543 C C . CYS A 1 316 ? 33.973 6.626 -77.964 1.00 51.81 316 CYS A C 1
ATOM 2545 O O . CYS A 1 316 ? 34.059 6.427 -79.173 1.00 51.81 316 CYS A O 1
ATOM 2547 N N . ALA A 1 317 ? 33.393 7.732 -77.478 1.00 54.00 317 ALA A N 1
ATOM 2548 C CA . ALA A 1 317 ? 32.851 8.803 -78.321 1.00 54.00 317 ALA A CA 1
ATOM 2549 C C . ALA A 1 317 ? 33.939 9.608 -79.068 1.00 54.00 317 ALA A C 1
ATOM 2551 O O . ALA A 1 317 ? 33.707 10.028 -80.202 1.00 54.00 317 ALA A O 1
ATOM 2552 N N . ALA A 1 318 ? 35.134 9.779 -78.490 1.00 52.22 318 ALA A N 1
ATOM 2553 C CA . ALA A 1 318 ? 36.269 10.445 -79.144 1.00 52.22 318 ALA A CA 1
ATOM 2554 C C . ALA A 1 318 ? 36.911 9.586 -80.255 1.00 52.22 318 ALA A C 1
ATOM 2556 O O . ALA A 1 318 ? 37.203 10.092 -81.335 1.00 52.22 318 ALA A O 1
ATOM 2557 N N . TRP A 1 319 ? 37.017 8.266 -80.057 1.00 49.25 319 TRP A N 1
ATOM 2558 C CA . TRP A 1 319 ? 37.389 7.297 -81.111 1.00 49.25 319 TRP A CA 1
ATOM 2559 C C . TRP A 1 319 ? 36.440 7.299 -82.310 1.00 49.25 319 TRP A C 1
ATOM 2561 O O . TRP A 1 319 ? 36.745 6.867 -83.417 1.00 49.25 319 TRP A O 1
ATOM 2571 N N . THR A 1 320 ? 35.247 7.801 -82.069 1.00 50.12 320 THR A N 1
ATOM 2572 C CA . THR A 1 320 ? 34.143 7.813 -82.995 1.00 50.12 320 THR A CA 1
ATOM 2573 C C . THR A 1 320 ? 34.241 9.018 -83.968 1.00 50.12 320 THR A C 1
ATOM 2575 O O . THR A 1 320 ? 33.549 9.031 -84.981 1.00 50.12 320 THR A O 1
ATOM 2578 N N . GLN A 1 321 ? 35.152 9.978 -83.741 1.00 53.72 321 GLN A N 1
ATOM 2579 C CA . GLN A 1 321 ? 35.387 11.135 -84.625 1.00 53.72 321 GLN A CA 1
ATOM 2580 C C . GLN A 1 321 ? 36.569 10.991 -85.604 1.00 53.72 321 GLN A C 1
ATOM 2582 O O . GLN A 1 321 ? 36.661 11.792 -86.529 1.00 53.72 321 GLN A O 1
ATOM 2587 N N . THR A 1 322 ? 37.447 9.991 -85.468 1.00 52.66 322 THR A N 1
ATOM 2588 C CA . THR A 1 322 ? 38.687 9.925 -86.270 1.00 52.66 322 THR A CA 1
ATOM 2589 C C . THR A 1 322 ? 38.637 9.042 -87.519 1.00 52.66 322 THR A C 1
ATOM 2591 O O . THR A 1 322 ? 39.495 9.217 -88.376 1.00 52.66 322 THR A O 1
ATOM 2594 N N . TYR A 1 323 ? 37.643 8.163 -87.708 1.00 53.97 323 TYR A N 1
ATOM 2595 C CA . TYR A 1 323 ? 37.574 7.308 -88.911 1.00 53.97 323 TYR A CA 1
ATOM 2596 C C . TYR A 1 323 ? 36.128 7.022 -89.373 1.00 53.97 323 TYR A C 1
ATOM 2598 O O . TYR A 1 323 ? 35.447 6.168 -88.798 1.00 53.97 323 TYR A O 1
ATOM 2606 N N . PRO A 1 324 ? 35.634 7.692 -90.436 1.00 55.59 324 PRO A N 1
ATOM 2607 C CA . PRO A 1 324 ? 34.278 7.481 -90.954 1.00 55.59 324 PRO A CA 1
ATOM 2608 C C . PRO A 1 324 ? 34.065 6.133 -91.665 1.00 55.59 324 PRO A C 1
ATOM 2610 O O . PRO A 1 324 ? 32.947 5.624 -91.659 1.00 55.59 324 PRO A O 1
ATOM 2613 N N . LEU A 1 325 ? 35.104 5.534 -92.267 1.00 55.69 325 LEU A N 1
ATOM 2614 C CA . LEU A 1 325 ? 34.928 4.378 -93.164 1.00 55.69 325 LEU A CA 1
ATOM 2615 C C . LEU A 1 325 ? 34.875 3.005 -92.471 1.00 55.69 325 LEU A C 1
ATOM 2617 O O . LEU A 1 325 ? 34.205 2.105 -92.973 1.00 55.69 325 LEU A O 1
ATOM 2621 N N . GLU A 1 326 ? 35.504 2.819 -91.309 1.00 55.62 326 GLU A N 1
ATOM 2622 C CA . GLU A 1 326 ? 35.445 1.526 -90.596 1.00 55.62 326 GLU A CA 1
ATOM 2623 C C . GLU A 1 326 ? 34.207 1.375 -89.693 1.00 55.62 326 GLU A C 1
ATOM 2625 O O . GLU A 1 326 ? 33.794 0.262 -89.352 1.00 55.62 326 GLU A O 1
ATOM 2630 N N . ARG A 1 327 ? 33.530 2.489 -89.383 1.00 51.69 327 ARG A N 1
ATOM 2631 C CA . ARG A 1 327 ? 32.308 2.527 -88.561 1.00 51.69 327 ARG A CA 1
ATOM 2632 C C . ARG A 1 327 ? 31.155 1.701 -89.135 1.00 51.69 327 ARG A C 1
ATOM 2634 O O . ARG A 1 327 ? 30.387 1.119 -88.372 1.00 51.69 327 ARG A O 1
ATOM 2641 N N . GLN A 1 328 ? 31.031 1.595 -90.458 1.00 56.09 328 GLN A N 1
ATOM 2642 C CA . GLN A 1 328 ? 29.902 0.883 -91.067 1.00 56.09 328 GLN A CA 1
ATOM 2643 C C . GLN A 1 328 ? 30.022 -0.650 -90.954 1.00 56.09 328 GLN A C 1
ATOM 2645 O O . GLN A 1 328 ? 29.006 -1.346 -91.000 1.00 56.09 328 GLN A O 1
ATOM 2650 N N . LYS A 1 329 ? 31.236 -1.184 -90.744 1.00 58.09 329 LYS A N 1
ATOM 2651 C CA . LYS A 1 329 ? 31.465 -2.626 -90.547 1.00 58.09 329 LYS A CA 1
ATOM 2652 C C . LYS A 1 329 ? 31.338 -3.041 -89.080 1.00 58.09 329 LYS A C 1
ATOM 2654 O O . LYS A 1 329 ? 30.725 -4.067 -88.797 1.00 58.09 329 LYS A O 1
ATOM 2659 N N . VAL A 1 330 ? 31.824 -2.226 -88.141 1.00 57.38 330 VAL A N 1
ATOM 2660 C CA . VAL A 1 330 ? 31.805 -2.570 -86.706 1.00 57.38 330 VAL A CA 1
ATOM 2661 C C . VAL A 1 330 ? 30.427 -2.348 -86.067 1.00 57.38 330 VAL A C 1
ATOM 2663 O O . VAL A 1 330 ? 29.983 -3.179 -85.276 1.00 57.38 330 VAL A O 1
ATOM 2666 N N . CYS A 1 331 ? 29.673 -1.313 -86.461 1.00 55.97 331 CYS A N 1
ATOM 2667 C CA . CYS A 1 331 ? 28.311 -1.117 -85.941 1.00 55.97 331 CYS A CA 1
ATOM 2668 C C . CYS A 1 331 ? 27.329 -2.221 -86.376 1.00 55.97 331 CYS A C 1
ATOM 2670 O O . CYS A 1 331 ? 26.404 -2.528 -85.625 1.00 55.97 331 CYS A O 1
ATOM 2672 N N . ARG A 1 332 ? 27.552 -2.879 -87.527 1.00 55.22 332 ARG A N 1
ATOM 2673 C CA . ARG A 1 332 ? 26.769 -4.066 -87.921 1.00 55.22 332 ARG A CA 1
ATOM 2674 C C . ARG A 1 332 ? 27.089 -5.296 -87.067 1.00 55.22 332 ARG A C 1
ATOM 2676 O O . ARG A 1 332 ? 26.174 -6.051 -86.771 1.00 55.22 332 ARG A O 1
ATOM 2683 N N . ALA A 1 333 ? 28.334 -5.465 -86.620 1.00 54.50 333 ALA A N 1
ATOM 2684 C CA . ALA A 1 333 ? 28.724 -6.597 -85.775 1.00 54.50 333 ALA A CA 1
ATOM 2685 C C . ALA A 1 333 ? 28.188 -6.482 -84.334 1.00 54.50 333 ALA A C 1
ATOM 2687 O O . ALA A 1 333 ? 27.810 -7.486 -83.738 1.00 54.50 333 ALA A O 1
ATOM 2688 N N . VAL A 1 334 ? 28.090 -5.267 -83.780 1.00 54.56 334 VAL A N 1
ATOM 2689 C CA . VAL A 1 334 ? 27.574 -5.050 -82.412 1.00 54.56 334 VAL A CA 1
ATOM 2690 C C . VAL A 1 334 ? 26.043 -5.158 -82.342 1.00 54.56 334 VAL A C 1
ATOM 2692 O O . VAL A 1 334 ? 25.506 -5.612 -81.332 1.00 54.56 334 VAL A O 1
ATOM 2695 N N . GLN A 1 335 ? 25.324 -4.829 -83.422 1.00 52.88 335 GLN A N 1
ATOM 2696 C CA . GLN A 1 335 ? 23.869 -5.032 -83.487 1.00 52.88 335 GLN A CA 1
ATOM 2697 C C . GLN A 1 335 ? 23.467 -6.515 -83.550 1.00 52.88 335 GLN A C 1
ATOM 2699 O O . GLN A 1 335 ? 22.394 -6.863 -83.064 1.00 52.88 335 GLN A O 1
ATOM 2704 N N . THR A 1 336 ? 24.328 -7.404 -84.057 1.00 52.84 336 THR A N 1
ATOM 2705 C CA . THR A 1 336 ? 24.069 -8.856 -84.049 1.00 52.84 336 THR A CA 1
ATOM 2706 C C . THR A 1 336 ? 24.310 -9.531 -82.695 1.00 52.84 336 THR A C 1
ATOM 2708 O O . THR A 1 336 ? 23.718 -10.573 -82.434 1.00 52.84 336 THR A O 1
ATOM 2711 N N . THR A 1 337 ? 25.108 -8.949 -81.792 1.00 48.91 337 THR A N 1
ATOM 2712 C CA . THR A 1 337 ? 25.449 -9.597 -80.506 1.00 48.91 337 THR A CA 1
ATOM 2713 C C . THR A 1 337 ? 24.482 -9.249 -79.366 1.00 48.91 337 THR A C 1
ATOM 2715 O O . THR A 1 337 ? 24.424 -9.962 -78.368 1.00 48.91 337 THR A O 1
ATOM 2718 N N . HIS A 1 338 ? 23.666 -8.198 -79.511 1.00 48.41 338 HIS A N 1
ATOM 2719 C CA . HIS A 1 338 ? 22.674 -7.794 -78.501 1.00 48.41 338 HIS A CA 1
ATOM 2720 C C . HIS A 1 338 ? 21.264 -8.388 -78.696 1.00 48.41 338 HIS A C 1
ATOM 2722 O O . HIS A 1 338 ? 20.352 -8.036 -77.953 1.00 48.41 338 HIS A O 1
ATOM 2728 N N . GLN A 1 339 ? 21.080 -9.337 -79.623 1.00 47.22 339 GLN A N 1
ATOM 2729 C CA . GLN A 1 339 ? 19.853 -10.147 -79.736 1.00 47.22 339 GLN A CA 1
ATOM 2730 C C . GLN A 1 339 ? 19.933 -11.504 -79.007 1.00 47.22 339 GLN A C 1
ATOM 2732 O O . GLN A 1 339 ? 19.157 -12.412 -79.293 1.00 47.22 339 GLN A O 1
ATOM 2737 N N . ALA A 1 340 ? 20.836 -11.669 -78.036 1.00 50.31 340 ALA A N 1
ATOM 2738 C CA . ALA A 1 340 ? 20.733 -12.784 -77.099 1.00 50.31 340 ALA A CA 1
ATOM 2739 C C . ALA A 1 340 ? 19.758 -12.398 -75.968 1.00 50.31 340 ALA A C 1
ATOM 2741 O O . ALA A 1 340 ? 20.000 -11.401 -75.281 1.00 50.31 340 ALA A O 1
ATOM 2742 N N . PRO A 1 341 ? 18.658 -13.144 -75.749 1.00 49.59 341 PRO A N 1
ATOM 2743 C CA . PRO A 1 341 ? 17.722 -12.837 -74.680 1.00 49.59 341 PRO A CA 1
ATOM 2744 C C . PRO A 1 341 ? 18.441 -12.972 -73.338 1.00 49.59 341 PRO A C 1
ATOM 2746 O O . PRO A 1 341 ? 18.892 -14.056 -72.961 1.00 49.59 341 PRO A O 1
ATOM 2749 N N . LEU A 1 342 ? 18.532 -11.859 -72.610 1.00 46.91 342 LEU A N 1
ATOM 2750 C CA . LEU A 1 342 ? 18.828 -11.843 -71.184 1.00 46.91 342 LEU A CA 1
ATOM 2751 C C . LEU A 1 342 ? 17.773 -12.711 -70.489 1.00 46.91 342 LEU A C 1
ATOM 2753 O O . LEU A 1 342 ? 16.686 -12.248 -70.150 1.00 46.91 342 LEU A O 1
ATOM 2757 N N . LYS A 1 343 ? 18.089 -13.996 -70.288 1.00 50.09 343 LYS A N 1
ATOM 2758 C CA . LYS A 1 343 ? 17.432 -14.820 -69.276 1.00 50.09 343 LYS A CA 1
ATOM 2759 C C . LYS A 1 343 ? 17.725 -14.148 -67.943 1.00 50.09 343 LYS A C 1
ATOM 2761 O O . LYS A 1 343 ? 18.795 -14.336 -67.369 1.00 50.09 343 LYS A O 1
ATOM 2766 N N . ALA A 1 344 ? 16.780 -13.328 -67.495 1.00 46.94 344 ALA A N 1
ATOM 2767 C CA . ALA A 1 344 ? 16.723 -12.819 -66.142 1.00 46.94 344 ALA A CA 1
ATOM 2768 C C . ALA A 1 344 ? 16.736 -14.028 -65.201 1.00 46.94 344 ALA A C 1
ATOM 2770 O O . ALA A 1 344 ? 15.730 -14.707 -65.003 1.00 46.94 344 ALA A O 1
ATOM 2771 N N . LYS A 1 345 ? 17.917 -14.346 -64.671 1.00 48.72 345 LYS A N 1
ATOM 2772 C CA . LYS A 1 345 ? 18.054 -15.249 -63.541 1.00 48.72 345 LYS A CA 1
ATOM 2773 C C . LYS A 1 345 ? 17.646 -14.425 -62.331 1.00 48.72 345 LYS A C 1
ATOM 2775 O O . LYS A 1 345 ? 18.477 -13.793 -61.688 1.00 48.72 345 LYS A O 1
ATOM 2780 N N . THR A 1 346 ? 16.339 -14.367 -62.099 1.00 45.41 346 THR A N 1
ATOM 2781 C CA . THR A 1 346 ? 15.746 -13.885 -60.858 1.00 45.41 346 THR A CA 1
ATOM 2782 C C . THR A 1 346 ? 16.277 -14.791 -59.752 1.00 45.41 346 THR A C 1
ATOM 2784 O O . THR A 1 346 ? 15.726 -15.858 -59.496 1.00 45.41 346 THR A O 1
ATOM 2787 N N . MET A 1 347 ? 17.405 -14.424 -59.139 1.00 44.56 347 MET A N 1
ATOM 2788 C CA . MET A 1 347 ? 17.698 -14.910 -57.800 1.00 44.56 347 MET A CA 1
ATOM 2789 C C . MET A 1 347 ? 16.642 -14.265 -56.914 1.00 44.56 347 MET A C 1
ATOM 2791 O O . MET A 1 347 ? 16.704 -13.075 -56.616 1.00 44.56 347 MET A O 1
ATOM 2795 N N . GLN A 1 348 ? 15.618 -15.051 -56.587 1.00 43.78 348 GLN A N 1
ATOM 2796 C CA . GLN A 1 348 ? 14.789 -14.808 -55.423 1.00 43.78 348 GLN A CA 1
ATOM 2797 C C . GLN A 1 348 ? 15.733 -14.822 -54.223 1.00 43.78 348 GLN A C 1
ATOM 2799 O O . GLN A 1 348 ? 16.065 -15.870 -53.681 1.00 43.78 348 GLN A O 1
ATOM 2804 N N . THR A 1 349 ? 16.225 -13.647 -53.849 1.00 45.75 349 THR A N 1
ATOM 2805 C CA . THR A 1 349 ? 16.639 -13.410 -52.477 1.00 45.75 349 THR A CA 1
ATOM 2806 C C . THR A 1 349 ? 15.338 -13.428 -51.691 1.00 45.75 349 THR A C 1
ATOM 2808 O O . THR A 1 349 ? 14.621 -12.428 -51.657 1.00 45.75 349 THR A O 1
ATOM 2811 N N . GLU A 1 350 ? 14.971 -14.602 -51.173 1.00 43.12 350 GLU A N 1
ATOM 2812 C CA . GLU A 1 350 ? 13.954 -14.716 -50.136 1.00 43.12 350 GLU A CA 1
ATOM 2813 C C . GLU A 1 350 ? 14.336 -13.721 -49.044 1.00 43.12 350 GLU A C 1
ATOM 2815 O O . GLU A 1 350 ? 15.345 -13.873 -48.352 1.00 43.12 350 GLU A O 1
ATOM 2820 N N . ALA A 1 351 ? 13.561 -12.643 -48.946 1.00 48.53 351 ALA A N 1
ATOM 2821 C CA . ALA A 1 351 ? 13.577 -11.824 -47.757 1.00 48.53 351 ALA A CA 1
ATOM 2822 C C . ALA A 1 351 ? 13.269 -12.773 -46.590 1.00 48.53 351 ALA A C 1
ATOM 2824 O O . ALA A 1 351 ? 12.296 -13.530 -46.693 1.00 48.53 351 ALA A O 1
ATOM 2825 N N . PRO A 1 352 ? 14.078 -12.781 -45.515 1.00 50.81 352 PRO A N 1
ATOM 2826 C CA . PRO A 1 352 ? 13.760 -13.580 -44.347 1.00 50.81 352 PRO A CA 1
ATOM 2827 C C . PRO A 1 352 ? 12.339 -13.222 -43.926 1.00 50.81 352 PRO A C 1
ATOM 2829 O O . PRO A 1 352 ? 12.011 -12.044 -43.746 1.00 50.81 352 PRO A O 1
ATOM 2832 N N . SER A 1 353 ? 11.481 -14.239 -43.868 1.00 54.38 353 SER A N 1
ATOM 2833 C CA . SER A 1 353 ? 10.095 -14.082 -43.460 1.00 54.38 353 SER A CA 1
ATOM 2834 C C . SER A 1 353 ? 10.078 -13.324 -42.130 1.00 54.38 353 SER A C 1
ATOM 2836 O O . SER A 1 353 ? 10.888 -13.646 -41.253 1.00 54.38 353 SER A O 1
ATOM 2838 N N . PRO A 1 354 ? 9.216 -12.304 -41.964 1.00 58.81 354 PRO A N 1
ATOM 2839 C CA . PRO A 1 354 ? 9.100 -11.626 -40.683 1.00 58.81 354 PRO A CA 1
ATOM 2840 C C . PRO A 1 354 ? 8.839 -12.685 -39.606 1.00 58.81 354 PRO A C 1
ATOM 2842 O O . PRO A 1 354 ? 8.055 -13.607 -39.863 1.00 58.81 354 PRO A O 1
ATOM 2845 N N . PRO A 1 355 ? 9.501 -12.604 -38.436 1.00 55.31 355 PRO A N 1
ATOM 2846 C CA . PRO A 1 355 ? 9.279 -13.567 -37.373 1.00 55.31 355 PRO A CA 1
ATOM 2847 C C . PRO A 1 355 ? 7.781 -13.616 -37.097 1.00 55.31 355 PRO A C 1
ATOM 2849 O O . PRO A 1 355 ? 7.154 -12.594 -36.811 1.00 55.31 355 PRO A O 1
ATOM 2852 N N . THR A 1 356 ? 7.198 -14.802 -37.269 1.00 57.59 356 THR A N 1
ATOM 2853 C CA . THR A 1 356 ? 5.812 -15.059 -36.906 1.00 57.59 356 THR A CA 1
ATOM 2854 C C . THR A 1 356 ? 5.707 -14.777 -35.417 1.00 57.59 356 THR A C 1
ATOM 2856 O O . THR A 1 356 ? 6.243 -15.529 -34.605 1.00 57.59 356 THR A O 1
ATOM 2859 N N . LEU A 1 357 ? 5.098 -13.642 -35.066 1.00 46.72 357 LEU A N 1
ATOM 2860 C CA . LEU A 1 357 ? 4.801 -13.313 -33.681 1.00 46.72 357 LEU A CA 1
ATOM 2861 C C . LEU A 1 357 ? 3.984 -14.481 -33.116 1.00 46.72 357 LEU A C 1
ATOM 2863 O O . LEU A 1 357 ? 2.950 -14.812 -33.708 1.00 46.72 357 LEU A O 1
ATOM 2867 N N . PRO A 1 358 ? 4.435 -15.139 -32.033 1.00 54.47 358 PRO A N 1
ATOM 2868 C CA . PRO A 1 358 ? 3.639 -16.166 -31.390 1.00 54.47 358 PRO A CA 1
ATOM 2869 C C . PRO A 1 358 ? 2.299 -15.540 -31.016 1.00 54.47 358 PRO A C 1
ATOM 2871 O O . PRO A 1 358 ? 2.234 -14.540 -30.299 1.00 54.47 358 PRO A O 1
ATOM 2874 N N . GLN A 1 359 ? 1.230 -16.097 -31.579 1.00 50.34 359 GLN A N 1
ATOM 2875 C CA . GLN A 1 359 ? -0.130 -15.703 -31.262 1.00 50.34 359 GLN A CA 1
ATOM 2876 C C . GLN A 1 359 ? -0.316 -15.989 -29.772 1.00 50.34 359 GLN A C 1
ATOM 2878 O O . GLN A 1 359 ? -0.370 -17.151 -29.365 1.00 50.34 359 GLN A O 1
ATOM 2883 N N . MET A 1 360 ? -0.303 -14.937 -28.949 1.00 54.19 360 MET A N 1
ATOM 2884 C CA . MET A 1 360 ? -0.477 -15.109 -27.514 1.00 54.19 360 MET A CA 1
ATOM 2885 C C . MET A 1 360 ? -1.827 -15.789 -27.267 1.00 54.19 360 MET A C 1
ATOM 2887 O O . MET A 1 360 ? -2.824 -15.378 -27.874 1.00 54.19 360 MET A O 1
ATOM 2891 N N . PRO A 1 361 ? -1.889 -16.810 -26.395 1.00 56.22 361 PRO A N 1
ATOM 2892 C CA . PRO A 1 361 ? -3.161 -17.364 -25.971 1.00 56.22 361 PRO A CA 1
ATOM 2893 C C . PRO A 1 361 ? -4.022 -16.225 -25.419 1.00 56.22 361 PRO A C 1
ATOM 2895 O O . PRO A 1 361 ? -3.577 -15.450 -24.571 1.00 56.22 361 PRO A O 1
ATOM 2898 N N . GLN A 1 362 ? -5.241 -16.090 -25.947 1.00 49.72 362 GLN A N 1
ATOM 2899 C CA . GLN A 1 362 ? -6.211 -15.130 -25.433 1.00 49.72 362 GLN A CA 1
ATOM 2900 C C . GLN A 1 362 ? -6.377 -15.379 -23.933 1.00 49.72 362 GLN A C 1
ATOM 2902 O O . GLN A 1 362 ? -6.812 -16.458 -23.528 1.00 49.72 362 GLN A O 1
ATOM 2907 N N . MET A 1 363 ? -6.009 -14.389 -23.113 1.00 49.94 363 MET A N 1
ATOM 2908 C CA . MET A 1 363 ? -6.287 -14.452 -21.684 1.00 49.94 363 MET A CA 1
ATOM 2909 C C . MET A 1 363 ? -7.799 -14.616 -21.491 1.00 49.94 363 MET A C 1
ATOM 2911 O O . MET A 1 363 ? -8.565 -13.838 -22.073 1.00 49.94 363 MET A O 1
ATOM 2915 N N . PRO A 1 364 ? -8.248 -15.593 -20.685 1.00 54.66 364 PRO A N 1
ATOM 2916 C CA . PRO A 1 364 ? -9.652 -15.700 -20.333 1.00 54.66 364 PRO A CA 1
ATOM 2917 C C . PRO A 1 364 ? -10.086 -14.402 -19.651 1.00 54.66 364 PRO A C 1
ATOM 2919 O O . PRO A 1 364 ? -9.391 -13.885 -18.773 1.00 54.66 364 PRO A O 1
ATOM 2922 N N . ALA A 1 365 ? -11.224 -13.860 -20.087 1.00 45.94 365 ALA A N 1
ATOM 2923 C CA . ALA A 1 365 ? -11.809 -12.664 -19.504 1.00 45.94 365 ALA A CA 1
ATOM 2924 C C . ALA A 1 365 ? -11.954 -12.862 -17.989 1.00 45.94 365 ALA A C 1
ATOM 2926 O O . ALA A 1 365 ? -12.715 -13.722 -17.542 1.00 45.94 365 ALA A O 1
ATOM 2927 N N . GLN A 1 366 ? -11.199 -12.095 -17.199 1.00 51.12 366 GLN A N 1
ATOM 2928 C CA . GLN A 1 366 ? -11.361 -12.116 -15.753 1.00 51.12 366 GLN A CA 1
ATOM 2929 C C . GLN A 1 366 ? -12.732 -11.519 -15.414 1.00 51.12 366 GLN A C 1
ATOM 2931 O O . GLN A 1 366 ? -13.029 -10.402 -15.852 1.00 51.12 366 GLN A O 1
ATOM 2936 N N . PRO A 1 367 ? -13.584 -12.229 -14.655 1.00 47.88 367 PRO A N 1
ATOM 2937 C CA . PRO A 1 367 ? -14.819 -11.649 -14.163 1.00 47.88 367 PRO A CA 1
ATOM 2938 C C . PRO A 1 367 ? -14.464 -10.479 -13.244 1.00 47.88 367 PRO A C 1
ATOM 2940 O O . PRO A 1 367 ? -13.791 -10.653 -12.226 1.00 47.88 367 PRO A O 1
ATOM 2943 N N . MET A 1 368 ? -14.901 -9.276 -13.620 1.00 43.44 368 MET A N 1
ATOM 2944 C CA . MET A 1 368 ? -14.843 -8.108 -12.749 1.00 43.44 368 MET A CA 1
ATOM 2945 C C . MET A 1 368 ? -15.755 -8.354 -11.546 1.00 43.44 368 MET A C 1
ATOM 2947 O O . MET A 1 368 ? -16.957 -8.108 -11.602 1.00 43.44 368 MET A O 1
ATOM 2951 N N . LEU A 1 369 ? -15.182 -8.861 -10.460 1.00 51.81 369 LEU A N 1
ATOM 2952 C CA . LEU A 1 369 ? -15.813 -8.867 -9.148 1.00 51.81 369 LEU A CA 1
ATOM 2953 C C . LEU A 1 369 ? -15.529 -7.516 -8.486 1.00 51.81 369 LEU A C 1
ATOM 2955 O O . LEU A 1 369 ? -14.553 -7.353 -7.758 1.00 51.81 369 LEU A O 1
ATOM 2959 N N . PHE A 1 370 ? -16.383 -6.540 -8.787 1.00 49.34 370 PHE A N 1
ATOM 2960 C CA . PHE A 1 370 ? -16.596 -5.387 -7.917 1.00 49.34 370 PHE A CA 1
ATOM 2961 C C . PHE A 1 370 ? -17.681 -5.740 -6.893 1.00 49.34 370 PHE A C 1
ATOM 2963 O O . PHE A 1 370 ? -18.748 -6.217 -7.287 1.00 49.34 370 PHE A O 1
ATOM 2970 N N . PRO A 1 371 ? -17.449 -5.472 -5.605 1.00 54.69 371 PRO A N 1
ATOM 2971 C CA . PRO A 1 371 ? -18.427 -4.816 -4.752 1.00 54.69 371 PRO A CA 1
ATOM 2972 C C . PRO A 1 371 ? -18.303 -3.289 -4.839 1.00 54.69 371 PRO A C 1
ATOM 2974 O O . PRO A 1 371 ? -17.156 -2.777 -4.871 1.00 54.69 371 PRO A O 1
#